Protein AF-A0A1I2KF04-F1 (afdb_monomer)

Sequence (296 aa):
MNKKFIVTGLLVSMLITNTNTVTAFSSTNTVTKDSIENLKIYRKTSLSPGQDNKKFNITFHISEPLGIEVMEATEVDVLITGEGISGSANLALHDVNNLRGLKNVRVGEKTTVHIPRKGELFLEVGNIKYDGNVDDDFSLDVTITLNGKDYKITPTYDMRKEKITDKVLDEEKFEETIFSKENSEDGALLISDNVRIYVPKSKYIPKDIDASDTLDTHEKIIATYNKVAGLDEKNNDEINRPRENFVLVSARNEQAGYMSAGGQMLDTLPQNIHEYFKKPKTQDVWGMYHEYGHMY

Mean predicted aligned error: 8.95 Å

Solvent-accessible surface area (backbone atoms only — not comparable to full-atom values): 16572 Å² total; per-residue (Å²): 134,85,83,90,81,90,82,92,80,88,82,80,90,72,90,77,77,89,75,83,78,66,80,70,84,76,87,69,92,68,83,77,48,56,53,76,48,68,34,44,48,76,40,51,37,32,63,31,56,90,67,53,72,52,87,50,85,36,44,53,27,44,64,46,74,64,51,39,28,36,64,46,64,46,48,34,37,40,32,35,46,55,81,62,54,44,54,33,28,33,38,25,38,39,31,54,52,47,78,43,82,71,48,79,36,40,56,78,38,79,36,80,41,78,40,87,46,51,27,34,35,27,36,30,45,37,56,36,30,53,79,67,60,55,73,45,69,48,60,37,42,36,40,39,35,36,67,67,64,72,63,42,75,34,52,26,35,52,74,39,92,77,50,51,43,90,83,53,35,58,70,69,58,32,53,56,49,39,72,31,81,90,32,29,79,32,47,30,38,42,35,44,90,52,40,38,38,43,37,53,35,23,64,43,54,60,94,82,68,50,71,67,62,44,49,52,47,54,52,51,48,52,53,49,50,34,50,76,72,58,25,34,87,88,46,90,50,68,63,23,48,56,83,65,58,26,43,36,38,39,31,16,66,72,51,81,72,69,64,40,53,54,98,36,26,43,37,16,30,52,90,46,45,42,58,76,63,52,50,74,90,83,41,91,37,64,68,51,54,53,32,54,53,55,44,91

Radius of gyration: 25.33 Å; Cα contacts (8 Å, |Δi|>4): 626; chains: 1; bounding box: 107×45×54 Å

InterPro domains:
  IPR031161 Peptidase family M60 domain [PF13402] (207-295)
  IPR031161 Peptidase family M60 domain [PS51723] (61-296)

Foldseek 3Di:
DDDDDDDDDDDDDDDDDDDPPPVDPPPDDDPPQKDKFKWKDKFQFQAFQVPQLADALFGAAQKAWLLKWAAFKFKKKKAKEFPQKFFWKFKWFDAQAGIGTWGIDTHPDTDITIDHTTGTIIIRCNGMGGNDDRRHMTMMMMMMMTRRGDMDRAAEAAPEPDGGHPPHDDQVVSLVVLPDPVQQQAKHWQHYQAEIEIQRGSVLADNPFDSVLLVVVVVVLLVVVLVVVQADPPDPDSNNHRRRHHEYEYEHPNDDDAWAQDPNYTYHHNNNSNLSRDDPVPDDNVRVSVRVVSRD

Structure (mmCIF, N/CA/C/O backbone):
data_AF-A0A1I2KF04-F1
#
_entry.id   AF-A0A1I2KF04-F1
#
loop_
_atom_site.group_PDB
_atom_site.id
_atom_site.type_symbol
_atom_site.label_atom_id
_atom_site.label_alt_id
_atom_site.label_comp_id
_atom_site.label_asym_id
_atom_site.label_entity_id
_atom_site.label_seq_id
_atom_site.pdbx_PDB_ins_code
_atom_site.Cartn_x
_atom_site.Cartn_y
_atom_site.Cartn_z
_atom_site.occupancy
_atom_site.B_iso_or_equiv
_atom_site.auth_seq_id
_atom_site.auth_comp_id
_atom_site.auth_asym_id
_atom_site.auth_atom_id
_atom_site.pdbx_PDB_model_num
ATOM 1 N N . MET A 1 1 ? -86.048 5.386 -32.824 1.00 34.88 1 MET A N 1
ATOM 2 C CA . MET A 1 1 ? -86.932 4.347 -32.246 1.00 34.88 1 MET A CA 1
ATOM 3 C C . MET A 1 1 ? -86.074 3.187 -31.760 1.00 34.88 1 MET A C 1
ATOM 5 O O . MET A 1 1 ? -85.205 2.779 -32.509 1.00 34.88 1 MET A O 1
ATOM 9 N N . ASN A 1 2 ? -86.358 2.697 -30.542 1.00 36.12 2 ASN A N 1
ATOM 10 C CA . ASN A 1 2 ? -85.846 1.487 -29.860 1.00 36.12 2 ASN A CA 1
ATOM 11 C C . ASN A 1 2 ? -84.339 1.444 -29.518 1.00 36.12 2 ASN A C 1
ATOM 13 O O . ASN A 1 2 ? -83.501 1.396 -30.401 1.00 36.12 2 ASN A O 1
ATOM 17 N N . LYS A 1 3 ? -83.954 1.681 -28.249 1.00 33.44 3 LYS A N 1
ATOM 18 C CA . LYS A 1 3 ? -84.001 0.823 -27.023 1.00 33.44 3 LYS A CA 1
ATOM 19 C C . LYS A 1 3 ? -82.752 -0.078 -26.924 1.00 33.44 3 LYS A C 1
ATOM 21 O O . LYS A 1 3 ? -82.584 -0.939 -27.768 1.00 33.44 3 LYS A O 1
ATOM 26 N N . LYS A 1 4 ? -81.823 0.261 -26.007 1.00 34.72 4 LYS A N 1
ATOM 27 C CA . LYS A 1 4 ? -81.518 -0.379 -24.686 1.00 34.72 4 LYS A CA 1
ATOM 28 C C . LYS A 1 4 ? -80.871 -1.778 -24.837 1.00 34.72 4 LYS A C 1
ATOM 30 O O . LYS A 1 4 ? -81.366 -2.559 -25.626 1.00 34.72 4 LYS A O 1
ATOM 35 N N . PHE A 1 5 ? -79.800 -2.179 -24.144 1.00 35.00 5 PHE A N 1
ATOM 36 C CA . PHE A 1 5 ? -79.519 -2.204 -22.693 1.00 35.00 5 PHE A CA 1
ATOM 37 C C . PHE A 1 5 ? -77.980 -2.277 -22.469 1.00 35.00 5 PHE A C 1
ATOM 39 O O . PHE A 1 5 ? -77.292 -2.853 -23.300 1.00 35.00 5 PHE A O 1
ATOM 46 N N . ILE A 1 6 ? -77.390 -1.507 -21.539 1.00 35.38 6 ILE A N 1
ATOM 47 C CA . ILE A 1 6 ? -76.963 -1.852 -20.151 1.00 35.38 6 ILE A CA 1
ATOM 48 C C . ILE A 1 6 ? -75.947 -3.007 -20.050 1.00 35.38 6 ILE A C 1
ATOM 50 O O . ILE A 1 6 ? -76.250 -4.109 -20.484 1.00 35.38 6 ILE A O 1
ATOM 54 N N . VAL A 1 7 ? -74.792 -2.734 -19.420 1.00 35.53 7 VAL A N 1
ATOM 55 C CA . VAL A 1 7 ? -74.241 -3.338 -18.171 1.00 35.53 7 VAL A CA 1
ATOM 56 C C . VAL A 1 7 ? -72.842 -2.714 -17.960 1.00 35.53 7 VAL A C 1
ATOM 58 O O . VAL A 1 7 ? -71.927 -2.956 -18.734 1.00 35.53 7 VAL A O 1
ATOM 61 N N . THR A 1 8 ? -72.705 -1.666 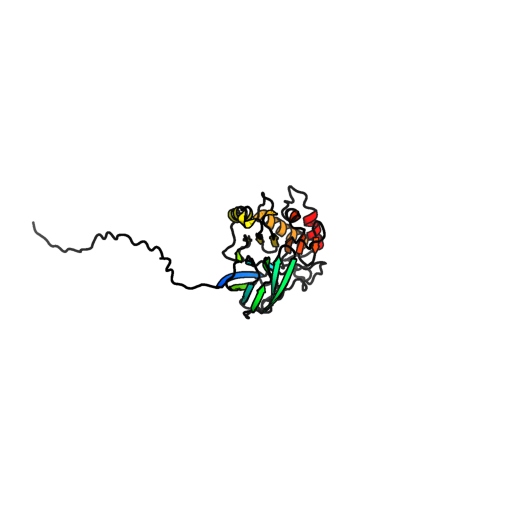-17.138 1.00 33.75 8 THR A N 1
ATOM 62 C CA . THR A 1 8 ? -72.131 -1.696 -15.768 1.00 33.75 8 THR A CA 1
ATOM 63 C C . THR A 1 8 ? -70.943 -2.643 -15.572 1.00 33.75 8 THR A C 1
ATOM 65 O O . THR A 1 8 ? -71.126 -3.811 -15.247 1.00 33.75 8 THR A O 1
ATOM 68 N N . GLY A 1 9 ? -69.734 -2.085 -15.669 1.00 35.00 9 GLY A N 1
ATOM 69 C CA . GLY A 1 9 ? -68.496 -2.630 -15.115 1.00 35.00 9 GLY A CA 1
ATOM 70 C C . GLY A 1 9 ? -67.845 -1.575 -14.222 1.00 35.00 9 GLY A C 1
ATOM 71 O O . GLY A 1 9 ? -67.291 -0.594 -14.705 1.00 35.00 9 GLY A O 1
ATOM 72 N N . LEU A 1 10 ? -68.018 -1.759 -12.918 1.00 32.09 10 LEU A N 1
ATOM 73 C CA . LEU A 1 10 ? -67.412 -1.025 -11.810 1.00 32.09 10 LEU A CA 1
ATOM 74 C C . LEU A 1 10 ? -65.879 -1.219 -11.828 1.00 32.09 10 LEU A C 1
ATOM 76 O O . LEU A 1 10 ? -65.444 -2.333 -12.091 1.00 32.09 10 LEU A O 1
ATOM 80 N N . LEU A 1 11 ? -65.083 -0.194 -11.507 1.00 32.88 11 LEU A N 1
ATOM 81 C CA . LEU A 1 11 ? -64.080 -0.205 -10.420 1.00 32.88 11 LEU A CA 1
ATOM 82 C C . LEU A 1 11 ? -63.290 1.123 -10.434 1.00 32.88 11 LEU A C 1
ATOM 84 O O . LEU A 1 11 ? -62.581 1.432 -11.381 1.00 32.88 11 LEU A O 1
ATOM 88 N N . VAL A 1 12 ? -63.611 2.028 -9.506 1.00 34.97 12 VAL A N 1
ATOM 89 C CA . VAL A 1 12 ? -62.834 2.339 -8.285 1.00 34.97 12 VAL A CA 1
ATOM 90 C C . VAL A 1 12 ? -61.618 3.229 -8.571 1.00 34.97 12 VAL A C 1
ATOM 92 O O . VAL A 1 12 ? -60.517 2.772 -8.854 1.00 34.97 12 VAL A O 1
ATOM 95 N N . SER A 1 13 ? -61.835 4.536 -8.396 1.00 32.84 13 SER A N 1
ATOM 96 C CA . SER A 1 13 ? -60.793 5.446 -7.933 1.00 32.84 13 SER A CA 1
ATOM 97 C C . SER A 1 13 ? -60.374 5.022 -6.526 1.00 32.84 13 SER A C 1
ATOM 99 O O . SER A 1 13 ? -61.208 5.008 -5.617 1.00 32.84 13 SER A O 1
ATOM 101 N N . MET A 1 14 ? -59.098 4.721 -6.326 1.00 31.72 14 MET A N 1
ATOM 102 C CA . MET A 1 14 ? -58.516 4.625 -4.993 1.00 31.72 14 MET A CA 1
ATOM 103 C C . MET A 1 14 ? -57.415 5.670 -4.861 1.00 31.72 14 MET A C 1
ATOM 105 O O . MET A 1 14 ? -56.300 5.510 -5.349 1.00 31.72 14 MET A O 1
ATOM 109 N N . LEU A 1 15 ? -57.777 6.752 -4.168 1.00 31.80 15 LEU A N 1
ATOM 110 C CA . LEU A 1 15 ? -56.888 7.398 -3.215 1.00 31.80 15 LEU A CA 1
ATOM 111 C C . LEU A 1 15 ? -56.307 6.289 -2.325 1.00 31.80 15 LEU A C 1
ATOM 113 O O . LEU A 1 15 ? -57.064 5.619 -1.621 1.00 31.80 15 LEU A O 1
ATOM 117 N N . ILE A 1 16 ? -54.991 6.103 -2.347 1.00 34.75 16 ILE A N 1
ATOM 118 C CA . ILE A 1 16 ? -54.291 5.419 -1.262 1.00 34.75 16 ILE A CA 1
ATOM 119 C C . ILE A 1 16 ? -53.335 6.433 -0.653 1.00 34.75 16 ILE A C 1
ATOM 121 O O . ILE A 1 16 ? -52.374 6.897 -1.260 1.00 34.75 16 ILE A O 1
ATOM 125 N N . THR A 1 17 ? -53.716 6.816 0.555 1.00 30.45 17 THR A N 1
ATOM 126 C CA . THR A 1 17 ? -52.962 7.532 1.571 1.00 30.45 17 THR A CA 1
ATOM 127 C C . THR A 1 17 ? -51.642 6.850 1.909 1.00 30.45 17 THR A C 1
ATOM 129 O O . THR A 1 17 ? -51.592 5.628 1.997 1.00 30.45 17 THR A O 1
ATOM 132 N N . ASN A 1 18 ? -50.631 7.678 2.191 1.00 33.62 18 ASN A N 1
ATOM 133 C CA . ASN A 1 18 ? -49.508 7.453 3.103 1.00 33.62 18 ASN A CA 1
ATOM 134 C C . ASN A 1 18 ? -49.315 6.026 3.628 1.00 33.62 18 ASN A C 1
ATOM 136 O O . ASN A 1 18 ? -49.999 5.611 4.560 1.00 33.62 18 ASN A O 1
ATOM 140 N N . THR A 1 19 ? -48.211 5.414 3.219 1.00 31.69 19 THR A N 1
ATOM 141 C CA . THR A 1 19 ? -47.335 4.746 4.180 1.00 31.69 19 THR A CA 1
ATOM 142 C C . THR A 1 19 ? -45.900 5.082 3.826 1.00 31.69 19 THR A C 1
ATOM 144 O O . THR A 1 19 ? -45.331 4.549 2.878 1.00 31.69 19 THR A O 1
ATOM 147 N N . ASN A 1 20 ? -45.329 5.982 4.623 1.00 31.73 20 ASN A N 1
ATOM 148 C CA . ASN A 1 20 ? -43.913 5.975 4.936 1.00 31.73 20 ASN A CA 1
ATOM 149 C C . ASN A 1 20 ? -43.499 4.531 5.253 1.00 31.73 20 ASN A C 1
ATOM 151 O O . ASN A 1 20 ? -43.743 4.057 6.359 1.00 31.73 20 ASN A O 1
ATOM 155 N N . THR A 1 21 ? -42.830 3.842 4.336 1.00 31.88 21 THR A N 1
ATOM 156 C CA . THR A 1 21 ? -41.841 2.841 4.738 1.00 31.88 21 THR A CA 1
ATOM 157 C C . THR A 1 21 ? -40.533 3.578 4.949 1.00 31.88 21 THR A C 1
ATOM 159 O O . THR A 1 21 ? -39.569 3.443 4.206 1.00 31.88 21 THR A O 1
ATOM 162 N N . VAL A 1 22 ? -40.535 4.382 6.014 1.00 29.14 22 VAL A N 1
ATOM 163 C CA . VAL A 1 22 ? -39.391 4.415 6.914 1.00 29.14 22 VAL A CA 1
ATOM 164 C C . VAL A 1 22 ? -39.200 2.953 7.296 1.00 29.14 22 VAL A C 1
ATOM 166 O O . VAL A 1 22 ? -40.051 2.381 7.977 1.00 29.14 22 VAL A O 1
ATOM 169 N N . THR A 1 23 ? -38.145 2.310 6.802 1.00 29.72 23 THR A N 1
ATOM 170 C CA . THR A 1 23 ? -37.624 1.130 7.485 1.00 29.72 23 THR A CA 1
ATOM 171 C C . THR A 1 23 ? -37.286 1.602 8.884 1.00 29.72 23 THR A C 1
ATOM 173 O O . THR A 1 23 ? -36.307 2.310 9.110 1.00 29.72 23 THR A O 1
ATOM 176 N N . ALA A 1 24 ? -38.215 1.314 9.791 1.00 27.45 24 ALA A N 1
ATOM 177 C CA . ALA A 1 24 ? -38.082 1.565 11.197 1.00 27.45 24 ALA A CA 1
ATOM 178 C C . ALA A 1 24 ? -36.754 0.957 11.637 1.00 27.45 24 ALA A C 1
ATOM 180 O O . ALA A 1 24 ? -36.537 -0.248 11.494 1.00 27.45 24 ALA A O 1
ATOM 181 N N . PHE A 1 25 ? -35.883 1.804 12.179 1.00 34.44 25 PHE A N 1
ATOM 182 C CA . PHE A 1 25 ? -34.890 1.367 13.140 1.00 34.44 25 PHE A CA 1
ATOM 183 C C . PHE A 1 25 ? -35.654 0.663 14.260 1.00 34.44 25 PHE A C 1
ATOM 185 O O . PHE A 1 25 ? -36.215 1.294 15.155 1.00 34.44 25 PHE A O 1
ATOM 192 N N . SER A 1 26 ? -35.738 -0.660 14.162 1.00 28.45 26 SER A N 1
ATOM 193 C CA . SER A 1 26 ? -36.112 -1.498 15.283 1.00 28.45 26 SER A CA 1
ATOM 194 C C . SER A 1 26 ? -34.882 -1.580 16.175 1.00 28.45 26 SER A C 1
ATOM 196 O O . SER A 1 26 ? -33.953 -2.347 15.936 1.00 28.45 26 SER A O 1
ATOM 198 N N . SER A 1 27 ? -34.847 -0.709 17.178 1.00 40.19 27 SER A N 1
ATOM 199 C CA . SER A 1 27 ? -33.960 -0.847 18.320 1.00 40.19 27 SER A CA 1
ATOM 200 C C . SER A 1 27 ? -34.449 -2.013 19.178 1.00 40.19 27 SER A C 1
ATOM 202 O O . SER A 1 27 ? -35.237 -1.861 20.108 1.00 40.19 27 SER A O 1
ATOM 204 N N . THR A 1 28 ? -33.950 -3.206 18.876 1.00 29.00 28 THR A N 1
ATOM 205 C CA . THR A 1 28 ? -33.964 -4.339 19.803 1.00 29.00 28 THR A CA 1
ATOM 206 C C . THR A 1 28 ? -32.538 -4.828 19.975 1.00 29.00 28 THR A C 1
ATOM 208 O O . THR A 1 28 ? -32.054 -5.577 19.141 1.00 29.00 28 THR A O 1
ATOM 211 N N . ASN A 1 29 ? -31.876 -4.352 21.035 1.00 33.06 29 ASN A N 1
ATOM 212 C CA . ASN A 1 29 ? -30.721 -4.941 21.728 1.00 33.06 29 ASN A CA 1
ATOM 213 C C . ASN A 1 29 ? -30.092 -6.207 21.103 1.00 33.06 29 ASN A C 1
ATOM 215 O O . ASN A 1 29 ? -30.083 -7.275 21.712 1.00 33.06 29 ASN A O 1
ATOM 219 N N . THR A 1 30 ? -29.456 -6.069 19.948 1.00 27.16 30 THR A N 1
ATOM 220 C CA . THR A 1 30 ? -28.253 -6.830 19.632 1.00 27.16 30 THR A CA 1
ATOM 221 C C . THR A 1 30 ? -27.107 -5.866 19.791 1.00 27.16 30 THR A C 1
ATOM 223 O O . THR A 1 30 ? -26.953 -4.920 19.025 1.00 27.16 30 THR A O 1
ATOM 226 N N . VAL A 1 31 ? -26.300 -6.103 20.815 1.00 28.17 31 VAL A N 1
ATOM 227 C CA . VAL A 1 31 ? -24.923 -5.648 20.778 1.00 28.17 31 VAL A CA 1
ATOM 228 C C . VAL A 1 31 ? -24.282 -6.396 19.605 1.00 28.17 31 VAL A C 1
ATOM 230 O O . VAL A 1 31 ? -23.882 -7.545 19.768 1.00 28.17 31 VAL A O 1
ATOM 233 N N . THR A 1 32 ? -24.237 -5.806 18.409 1.00 38.19 32 THR A N 1
ATOM 234 C CA . THR A 1 32 ? -23.310 -6.253 17.362 1.00 38.19 32 THR A CA 1
ATOM 235 C C . THR A 1 32 ? -21.928 -5.826 17.830 1.00 38.19 32 THR A C 1
ATOM 237 O O . THR A 1 32 ? -21.476 -4.713 17.592 1.00 38.19 32 THR A O 1
ATOM 240 N N . LYS A 1 33 ? -21.335 -6.692 18.653 1.00 45.25 33 LYS A N 1
ATOM 241 C CA . LYS A 1 33 ? -20.048 -6.492 19.326 1.00 45.25 33 LYS A CA 1
ATOM 242 C C . LYS A 1 33 ? -18.867 -6.660 18.374 1.00 45.25 33 LYS A C 1
ATOM 244 O O . LYS A 1 33 ? -17.760 -6.327 18.762 1.00 45.25 33 LYS A O 1
ATOM 249 N N . ASP A 1 34 ? -19.127 -7.111 17.154 1.00 53.94 34 ASP A N 1
ATOM 250 C CA . ASP A 1 34 ? -18.119 -7.452 16.169 1.00 53.94 34 ASP A CA 1
ATOM 251 C C . ASP A 1 34 ? -18.371 -6.616 14.912 1.00 53.94 34 ASP A C 1
ATOM 253 O O . ASP A 1 34 ? -19.446 -6.709 14.308 1.00 53.94 34 ASP A O 1
ATOM 257 N N . SER A 1 35 ? -17.411 -5.774 14.529 1.00 74.88 35 SER A N 1
ATOM 258 C CA . SER A 1 35 ? -17.404 -5.198 13.186 1.00 74.88 35 SER A CA 1
ATOM 259 C C . SER A 1 35 ? -16.651 -6.138 12.259 1.00 74.88 35 SER A C 1
ATOM 261 O O . SER A 1 35 ? -15.585 -6.653 12.601 1.00 74.88 35 SER A O 1
ATOM 263 N N . ILE A 1 36 ? -17.245 -6.400 11.098 1.00 84.12 36 ILE A N 1
ATOM 264 C CA . ILE A 1 36 ? -16.686 -7.289 10.088 1.00 84.12 36 ILE A CA 1
ATOM 265 C C . ILE A 1 36 ? -16.332 -6.441 8.877 1.00 84.12 36 ILE A C 1
ATOM 267 O O . ILE A 1 36 ? -17.202 -5.803 8.285 1.00 84.12 36 ILE A O 1
ATOM 271 N N . GLU A 1 37 ? -15.061 -6.468 8.508 1.00 89.88 37 GLU A N 1
ATOM 272 C CA . GLU A 1 37 ? -14.536 -5.843 7.305 1.00 89.88 37 GLU A CA 1
ATOM 273 C C . GLU A 1 37 ? -14.173 -6.932 6.303 1.00 89.88 37 GLU A C 1
ATOM 275 O O . GLU A 1 37 ? -13.464 -7.882 6.640 1.00 89.88 37 GLU A O 1
ATOM 280 N N . ASN A 1 38 ? -14.684 -6.805 5.080 1.00 93.19 38 ASN A N 1
ATOM 281 C CA . ASN A 1 38 ? -14.368 -7.709 3.981 1.00 93.19 38 ASN A CA 1
ATOM 282 C C . ASN A 1 38 ? -13.540 -6.954 2.950 1.00 93.19 38 ASN A C 1
ATOM 284 O O . ASN A 1 38 ? -13.932 -5.880 2.488 1.00 93.19 38 ASN A O 1
ATOM 288 N N . LEU A 1 39 ? -12.393 -7.526 2.618 1.00 95.88 39 LEU A N 1
ATOM 289 C CA . LEU A 1 39 ? -11.379 -6.921 1.774 1.00 95.88 39 LEU A CA 1
ATOM 290 C C . LEU A 1 39 ? -11.062 -7.869 0.629 1.00 95.88 39 LEU A C 1
ATOM 292 O O . LEU A 1 39 ? -11.019 -9.083 0.824 1.00 95.88 39 LEU A O 1
ATOM 296 N N . LYS A 1 40 ? -10.785 -7.311 -0.544 1.00 95.56 40 LYS A N 1
ATOM 297 C CA . LYS A 1 40 ? -10.357 -8.063 -1.720 1.00 95.56 40 LYS A CA 1
ATOM 298 C C . LYS A 1 40 ? -8.952 -7.628 -2.102 1.00 95.56 40 LYS A C 1
ATOM 300 O O . LYS A 1 40 ? -8.735 -6.512 -2.564 1.00 95.56 40 LYS A O 1
ATOM 305 N N . ILE A 1 41 ? -7.983 -8.510 -1.903 1.00 94.81 41 ILE A N 1
ATOM 306 C CA . ILE A 1 41 ? -6.591 -8.261 -2.274 1.00 94.81 41 ILE A CA 1
ATOM 307 C C . ILE A 1 41 ? -6.313 -8.939 -3.613 1.00 94.81 41 ILE A C 1
ATOM 309 O O . ILE A 1 41 ? -6.668 -10.098 -3.813 1.00 94.81 41 ILE A O 1
ATOM 313 N N . TYR A 1 42 ? -5.659 -8.215 -4.519 1.00 91.88 42 TYR A N 1
ATOM 314 C CA . TYR A 1 42 ? -5.289 -8.689 -5.848 1.00 91.88 42 TYR A CA 1
ATOM 315 C C . TYR A 1 42 ? -3.781 -8.888 -5.956 1.00 91.88 42 TYR A C 1
ATOM 317 O O . TYR A 1 42 ? -3.014 -8.025 -5.528 1.00 91.88 42 TYR A O 1
ATOM 325 N N . ARG A 1 43 ? -3.355 -9.998 -6.558 1.00 91.00 43 ARG A N 1
ATOM 326 C CA . ARG A 1 43 ? -1.954 -10.274 -6.875 1.00 91.00 43 ARG A CA 1
ATOM 327 C C . ARG A 1 43 ? -1.816 -10.605 -8.354 1.00 91.00 43 ARG A C 1
ATOM 329 O O . ARG A 1 43 ? -2.598 -11.384 -8.884 1.00 91.00 43 ARG A O 1
ATOM 336 N N . LYS A 1 44 ? -0.771 -10.052 -8.972 1.00 89.38 44 LYS A N 1
ATOM 337 C CA . LYS A 1 44 ? -0.416 -10.292 -10.379 1.00 89.38 44 LYS A CA 1
ATOM 338 C C . LYS A 1 44 ? 0.522 -11.476 -10.607 1.00 89.38 44 LYS A C 1
ATOM 340 O O . LYS A 1 44 ? 0.901 -11.807 -11.720 1.00 89.38 44 LYS A O 1
ATOM 345 N N . THR A 1 45 ? 1.012 -12.062 -9.519 1.00 88.62 45 THR A N 1
ATOM 346 C CA . THR A 1 45 ? 1.944 -13.180 -9.585 1.00 88.62 45 THR A CA 1
ATOM 347 C C . THR A 1 45 ? 1.883 -14.001 -8.311 1.00 88.62 45 THR A C 1
ATOM 349 O O . THR A 1 45 ? 1.700 -13.478 -7.205 1.00 88.62 45 THR A O 1
ATOM 352 N N . SER A 1 46 ? 2.099 -15.305 -8.456 1.00 90.62 46 SER A N 1
ATOM 353 C CA . SER A 1 46 ? 2.269 -16.228 -7.333 1.00 90.62 46 SER A CA 1
ATOM 354 C C . SER A 1 46 ? 3.674 -16.194 -6.726 1.00 90.62 46 SER A C 1
ATOM 356 O O . SER A 1 46 ? 3.930 -16.879 -5.733 1.00 90.62 46 SER A O 1
ATOM 358 N N . LEU A 1 47 ? 4.607 -15.419 -7.286 1.00 88.50 47 LEU A N 1
ATOM 359 C CA . LEU A 1 47 ? 5.961 -15.334 -6.745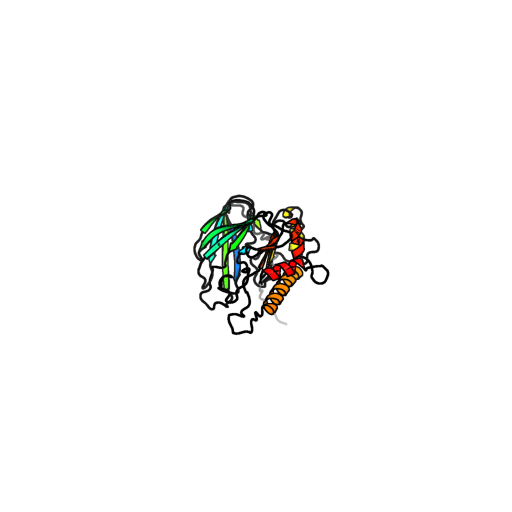 1.00 88.50 47 LEU A CA 1
ATOM 360 C C . LEU A 1 47 ? 6.077 -14.367 -5.585 1.00 88.50 47 LEU A C 1
ATOM 362 O O . LEU A 1 47 ? 5.588 -13.235 -5.611 1.00 88.50 47 LEU A O 1
ATOM 366 N N . SER A 1 48 ? 6.817 -14.802 -4.575 1.00 86.38 48 SER A N 1
ATOM 367 C CA . SER A 1 48 ? 7.357 -13.890 -3.580 1.00 86.38 48 SER A CA 1
ATOM 368 C C . SER A 1 48 ? 8.500 -13.071 -4.206 1.00 86.38 48 SER A C 1
ATOM 370 O O . SER A 1 48 ? 9.247 -13.610 -5.021 1.00 86.38 48 SER A O 1
ATOM 372 N N . PRO A 1 49 ? 8.743 -11.824 -3.770 1.00 77.44 49 PRO A N 1
ATOM 373 C CA . PRO A 1 49 ? 9.819 -10.974 -4.301 1.00 77.44 49 PRO A CA 1
ATOM 374 C C . PRO A 1 49 ? 11.232 -11.577 -4.262 1.00 77.44 49 PRO A C 1
ATOM 376 O O . PRO A 1 49 ? 12.104 -11.188 -5.027 1.00 77.44 49 PRO A O 1
ATOM 379 N N . GLY A 1 50 ? 11.499 -12.521 -3.353 1.00 79.94 50 GLY A N 1
ATOM 380 C CA . GLY A 1 50 ? 12.785 -13.227 -3.285 1.00 79.94 50 GLY A CA 1
ATOM 381 C C . GLY A 1 50 ? 12.965 -14.316 -4.351 1.00 79.94 50 GLY A C 1
ATOM 382 O O . GLY A 1 50 ? 14.020 -14.941 -4.399 1.00 79.94 50 GLY A O 1
ATOM 383 N N . GLN A 1 51 ? 11.936 -14.575 -5.161 1.00 83.38 51 GLN A N 1
ATOM 384 C CA . GLN A 1 51 ? 11.917 -15.592 -6.213 1.00 83.38 51 GLN A CA 1
ATOM 385 C C . GLN A 1 51 ? 12.028 -14.983 -7.618 1.00 83.38 51 GLN A C 1
ATOM 387 O O . GLN A 1 51 ? 11.856 -15.694 -8.607 1.00 83.38 51 GLN A O 1
ATOM 392 N N . ASP A 1 52 ? 12.314 -13.683 -7.713 1.00 77.50 52 ASP A N 1
ATOM 393 C CA . ASP A 1 52 ? 12.641 -13.037 -8.979 1.00 77.50 52 ASP A CA 1
ATOM 394 C C . ASP A 1 52 ? 13.916 -13.672 -9.569 1.00 77.50 52 ASP A C 1
ATOM 396 O O . ASP A 1 52 ? 14.946 -13.789 -8.899 1.00 77.50 52 ASP A O 1
ATOM 400 N N . ASN A 1 53 ? 13.859 -14.080 -10.840 1.00 78.69 53 ASN A N 1
ATOM 401 C CA . ASN A 1 53 ? 15.000 -14.697 -11.528 1.00 78.69 53 ASN A CA 1
ATOM 402 C C . ASN A 1 53 ? 16.156 -13.704 -11.727 1.00 78.69 53 ASN A C 1
ATOM 404 O O . ASN A 1 53 ? 17.332 -14.081 -11.678 1.00 78.69 53 ASN A O 1
ATOM 408 N N . LYS A 1 54 ? 15.833 -12.419 -11.914 1.00 86.62 54 LYS A N 1
ATOM 409 C CA . LYS A 1 54 ? 16.812 -11.335 -11.922 1.00 86.62 54 LYS A CA 1
ATOM 410 C C . LYS A 1 54 ? 17.042 -10.818 -10.511 1.00 86.62 54 LYS A C 1
ATOM 412 O O . LYS A 1 54 ? 16.105 -10.484 -9.795 1.00 86.62 54 LYS A O 1
ATOM 417 N N . LYS A 1 55 ? 18.314 -10.726 -10.122 1.00 84.19 55 LYS A N 1
ATOM 418 C CA . LYS A 1 55 ? 18.699 -10.257 -8.791 1.00 84.19 55 LYS A CA 1
ATOM 419 C C . LYS A 1 55 ? 18.768 -8.738 -8.742 1.00 84.19 55 LYS A C 1
ATOM 421 O O . LYS A 1 55 ? 19.459 -8.125 -9.550 1.00 84.19 55 LYS A O 1
ATOM 426 N N . PHE A 1 56 ? 18.126 -8.190 -7.722 1.00 85.75 56 PHE A N 1
ATOM 427 C CA . PHE A 1 56 ? 18.144 -6.780 -7.358 1.00 85.75 56 PHE A CA 1
ATOM 428 C C . PHE A 1 56 ? 18.660 -6.628 -5.928 1.00 85.75 56 PHE A C 1
ATOM 430 O O . PHE A 1 56 ? 18.582 -7.570 -5.135 1.00 85.75 56 PHE A O 1
ATOM 437 N N . ASN A 1 57 ? 19.191 -5.453 -5.589 1.00 78.00 57 ASN A N 1
ATOM 438 C CA . ASN A 1 57 ? 19.716 -5.200 -4.243 1.00 78.00 57 ASN A CA 1
ATOM 439 C C . ASN A 1 57 ? 18.606 -5.187 -3.182 1.00 78.00 57 ASN A C 1
ATOM 441 O O . ASN A 1 57 ? 18.844 -5.551 -2.031 1.00 78.00 57 ASN A O 1
ATOM 445 N N . ILE A 1 58 ? 17.396 -4.781 -3.575 1.00 87.44 58 ILE A N 1
ATOM 446 C CA . ILE A 1 58 ? 16.229 -4.680 -2.702 1.00 87.44 58 ILE A CA 1
ATOM 447 C C . ILE A 1 58 ? 15.052 -5.373 -3.384 1.00 87.44 58 ILE A C 1
ATOM 449 O O . ILE A 1 58 ? 14.753 -5.138 -4.554 1.00 87.44 58 ILE A O 1
ATOM 453 N N . THR A 1 59 ? 14.363 -6.238 -2.649 1.00 87.56 59 THR A N 1
ATOM 454 C CA . THR A 1 59 ? 13.140 -6.894 -3.117 1.00 87.56 59 THR A CA 1
ATOM 455 C C . THR A 1 59 ? 11.931 -5.965 -2.967 1.00 87.56 59 THR A C 1
ATOM 457 O O . THR A 1 59 ? 11.879 -5.191 -2.014 1.00 87.56 59 THR A O 1
ATOM 460 N N . PHE A 1 60 ? 10.944 -6.066 -3.860 1.00 88.00 60 PHE A N 1
ATOM 461 C CA . PHE A 1 60 ? 9.665 -5.357 -3.725 1.00 88.00 60 PHE A CA 1
ATOM 462 C C . PHE A 1 60 ? 8.883 -5.815 -2.488 1.00 88.00 60 PHE A C 1
ATOM 464 O O . PHE A 1 60 ? 9.196 -6.850 -1.895 1.00 88.00 60 PHE A O 1
ATOM 471 N N . HIS A 1 61 ? 7.902 -5.015 -2.078 1.00 85.44 61 HIS A N 1
ATOM 472 C CA . HIS A 1 61 ? 7.105 -5.260 -0.884 1.00 85.44 61 HIS A CA 1
ATOM 473 C C . HIS A 1 61 ? 5.977 -6.261 -1.154 1.00 85.44 61 HIS A C 1
ATOM 475 O O . HIS A 1 61 ? 5.565 -6.491 -2.289 1.00 85.44 61 HIS A O 1
ATOM 481 N N . ILE A 1 62 ? 5.470 -6.849 -0.070 1.00 83.06 62 ILE A N 1
ATOM 482 C CA . ILE A 1 62 ? 4.348 -7.804 -0.070 1.00 83.06 62 ILE A CA 1
ATOM 483 C C . ILE A 1 62 ? 3.223 -7.430 0.898 1.00 83.06 62 ILE A C 1
ATOM 485 O O . ILE A 1 62 ? 2.328 -8.241 1.111 1.00 83.06 62 ILE A O 1
ATOM 489 N N . SER A 1 63 ? 3.281 -6.251 1.522 1.00 87.88 63 SER A N 1
ATOM 490 C CA . SER A 1 63 ? 2.354 -5.856 2.592 1.00 87.88 63 SER A CA 1
ATOM 491 C C . SER A 1 63 ? 1.216 -5.014 2.050 1.00 87.88 63 SER A C 1
ATOM 493 O O . SER A 1 63 ? 1.396 -3.838 1.748 1.00 87.88 63 SER A O 1
ATOM 495 N N . GLU A 1 64 ? 0.059 -5.634 1.891 1.00 93.75 64 GLU A N 1
ATOM 496 C CA . GLU A 1 64 ? -1.150 -4.957 1.442 1.00 93.75 64 GLU A CA 1
ATOM 497 C C . GLU A 1 64 ? -1.764 -4.222 2.639 1.00 93.75 64 GLU A C 1
ATOM 499 O O . GLU A 1 64 ? -2.004 -4.866 3.667 1.00 93.75 64 GLU A O 1
ATOM 504 N N . PRO A 1 65 ? -1.975 -2.896 2.566 1.00 94.62 65 PRO A N 1
ATOM 505 C CA . PRO A 1 65 ? -2.686 -2.174 3.617 1.00 94.62 65 PRO A CA 1
ATOM 506 C C . PRO A 1 65 ? -4.135 -2.657 3.668 1.00 94.62 65 PRO A C 1
ATOM 508 O O . PRO A 1 65 ? -4.717 -2.920 2.622 1.00 94.62 65 PRO A O 1
ATOM 511 N N . LEU A 1 66 ? -4.728 -2.775 4.855 1.00 95.69 66 LEU A N 1
ATOM 512 C CA . LEU A 1 66 ? -6.099 -3.275 5.005 1.00 95.69 66 LEU A CA 1
ATOM 513 C C . LEU A 1 66 ? -7.147 -2.160 5.128 1.00 95.69 66 LEU A C 1
ATOM 515 O O . LEU A 1 66 ? -8.329 -2.462 5.216 1.00 95.69 66 LEU A O 1
ATOM 519 N N . GLY A 1 67 ? -6.756 -0.885 5.141 1.00 94.62 67 GLY A N 1
ATOM 520 C CA . GLY A 1 67 ? -7.685 0.237 5.312 1.00 94.62 67 GLY A CA 1
ATOM 521 C C . GLY A 1 67 ? -8.312 0.299 6.708 1.00 94.62 67 GLY A C 1
ATOM 522 O O . GLY A 1 67 ? -9.405 0.846 6.868 1.00 94.62 67 GLY A O 1
ATOM 523 N N . ILE A 1 68 ? -7.657 -0.300 7.704 1.00 94.38 68 ILE A N 1
ATOM 524 C CA . ILE A 1 68 ? -8.165 -0.471 9.067 1.00 94.38 68 ILE A CA 1
ATOM 525 C C . ILE A 1 68 ? -7.093 0.002 10.043 1.00 94.38 68 ILE A C 1
ATOM 527 O O . ILE A 1 68 ? -6.100 -0.693 10.287 1.00 94.38 68 ILE A O 1
ATOM 531 N N . GLU A 1 69 ? -7.357 1.143 10.671 1.00 92.94 69 GLU A N 1
ATOM 532 C CA . GLU A 1 69 ? -6.542 1.683 11.747 1.00 92.94 69 GLU A CA 1
ATOM 533 C C . GLU A 1 69 ? -7.155 1.301 13.096 1.00 92.94 69 GLU A C 1
ATOM 535 O O . GLU A 1 69 ? -8.244 1.733 13.484 1.00 92.94 69 GLU A O 1
ATOM 540 N N . VAL A 1 70 ? -6.443 0.462 13.838 1.00 92.38 70 VAL A N 1
ATOM 541 C CA . VAL A 1 70 ? -6.809 0.106 15.208 1.00 92.38 70 VAL A CA 1
ATOM 542 C C . VAL A 1 70 ? -6.419 1.262 16.124 1.00 92.38 70 VAL A C 1
ATOM 544 O O . VAL A 1 70 ? -5.323 1.797 15.987 1.00 92.38 70 VAL A O 1
ATOM 547 N N . MET A 1 71 ? -7.272 1.640 17.082 1.00 89.88 71 MET A N 1
ATOM 548 C CA . MET A 1 71 ? -7.029 2.820 17.931 1.00 89.88 71 MET A CA 1
ATOM 549 C C . MET A 1 71 ? -6.332 2.506 19.261 1.00 89.88 71 MET A C 1
ATOM 551 O O . MET A 1 71 ? -5.681 3.371 19.847 1.00 89.88 71 MET A O 1
ATOM 555 N N . GLU A 1 72 ? -6.436 1.269 19.740 1.00 88.81 72 GLU A N 1
ATOM 556 C CA . GLU A 1 72 ? -5.856 0.813 21.003 1.00 88.81 72 GLU A CA 1
ATOM 557 C C . GLU A 1 72 ? -5.584 -0.697 20.983 1.00 88.81 72 GLU A C 1
ATOM 559 O O . GLU A 1 72 ? -5.921 -1.389 20.028 1.00 88.81 72 GLU A O 1
ATOM 564 N N . ALA A 1 73 ? -4.947 -1.228 22.028 1.00 91.94 73 ALA A N 1
ATOM 565 C CA . ALA A 1 73 ? -4.677 -2.660 22.107 1.00 91.94 73 ALA A CA 1
ATOM 566 C C . ALA A 1 73 ? -5.981 -3.482 22.025 1.00 91.94 73 ALA A C 1
ATOM 568 O O . ALA A 1 73 ? -6.917 -3.244 22.792 1.00 91.94 73 ALA A O 1
ATOM 569 N N . THR A 1 74 ? -6.039 -4.458 21.117 1.00 92.12 74 THR A N 1
ATOM 570 C CA . THR A 1 74 ? -7.245 -5.264 20.859 1.00 92.12 74 THR A CA 1
ATOM 571 C C . THR A 1 74 ? -6.905 -6.666 20.344 1.00 92.12 74 THR A C 1
ATOM 573 O O . THR A 1 74 ? -5.737 -7.035 20.205 1.00 92.12 74 THR A O 1
ATOM 576 N N . GLU A 1 75 ? -7.931 -7.464 20.070 1.00 92.75 75 GLU A N 1
ATOM 577 C CA . GLU A 1 75 ? -7.843 -8.699 19.302 1.00 92.75 75 GLU A CA 1
ATOM 578 C C . GLU A 1 75 ? -8.645 -8.566 18.011 1.00 92.75 75 GLU A C 1
ATOM 580 O O . GLU A 1 75 ? -9.744 -8.003 17.994 1.00 92.75 75 GLU A O 1
ATOM 585 N N . VAL A 1 76 ? -8.083 -9.105 16.934 1.00 94.50 76 VAL A N 1
ATOM 586 C CA . VAL A 1 76 ? -8.753 -9.220 15.642 1.00 94.50 76 VAL A CA 1
ATOM 587 C C . VAL A 1 76 ? -8.736 -10.666 15.196 1.00 94.50 76 VAL A C 1
ATOM 589 O O . VAL A 1 76 ? -7.719 -11.349 15.324 1.00 94.50 76 VAL A O 1
ATOM 592 N N . ASP A 1 77 ? -9.847 -11.134 14.650 1.00 95.00 77 ASP A N 1
ATOM 593 C CA . ASP A 1 77 ? -9.865 -12.396 13.933 1.00 95.00 77 ASP A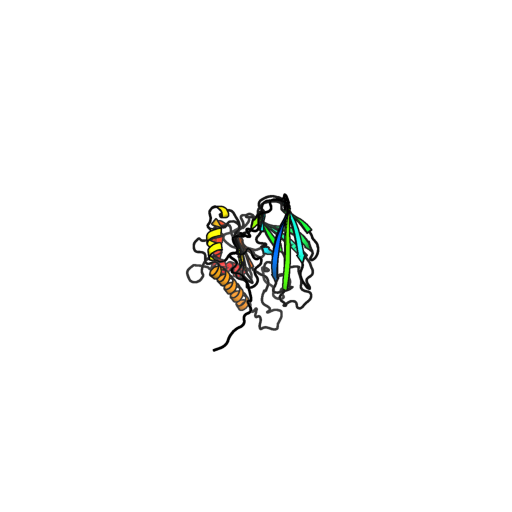 CA 1
ATOM 594 C C . ASP A 1 77 ? -9.657 -12.142 12.446 1.00 95.00 77 ASP A C 1
ATOM 596 O O . ASP A 1 77 ? -10.333 -11.306 11.851 1.00 95.00 77 ASP A O 1
ATOM 600 N N . VAL A 1 78 ? -8.745 -12.897 11.845 1.00 97.06 78 VAL A N 1
ATOM 601 C CA . VAL A 1 78 ? -8.431 -12.829 10.418 1.00 97.06 78 VAL A CA 1
ATOM 602 C C . VAL A 1 78 ? -8.779 -14.161 9.774 1.00 97.06 78 VAL A C 1
ATOM 604 O O . VAL A 1 78 ? -8.396 -15.219 10.279 1.00 97.06 78 VAL A O 1
ATOM 607 N N . LEU A 1 79 ? -9.478 -14.115 8.647 1.00 97.50 79 LEU A N 1
ATOM 608 C CA . LEU A 1 79 ? -9.712 -15.257 7.772 1.00 97.50 79 LEU A CA 1
ATOM 609 C C . LEU A 1 79 ? -9.332 -14.868 6.344 1.00 97.50 79 LEU A C 1
ATOM 611 O O . LEU A 1 79 ? -9.751 -13.820 5.866 1.00 97.50 79 LEU A O 1
ATOM 615 N N . ILE A 1 80 ? -8.550 -15.717 5.679 1.00 98.12 80 ILE A N 1
ATOM 616 C CA . ILE A 1 80 ? -8.160 -15.545 4.276 1.00 98.12 80 ILE A CA 1
ATOM 617 C C . ILE A 1 80 ? -8.764 -16.695 3.478 1.00 98.12 80 ILE A C 1
ATOM 619 O O . ILE A 1 80 ? -8.535 -17.862 3.808 1.00 98.12 80 ILE A O 1
ATOM 623 N N . THR A 1 81 ? -9.509 -16.378 2.428 1.00 97.81 81 THR A N 1
ATOM 624 C CA . THR A 1 81 ? -10.145 -17.340 1.522 1.00 97.81 81 THR A CA 1
ATOM 625 C C . THR A 1 81 ? -9.955 -16.924 0.069 1.00 97.81 81 THR A C 1
ATOM 627 O O . THR A 1 81 ? -9.573 -15.799 -0.223 1.00 97.81 81 THR A O 1
ATOM 630 N N . GLY A 1 82 ? -10.191 -17.843 -0.859 1.00 95.44 82 GLY A N 1
ATOM 631 C CA . GLY A 1 82 ? -10.124 -17.581 -2.293 1.00 95.44 82 GLY A CA 1
ATOM 632 C C . GLY A 1 82 ? -10.155 -18.890 -3.071 1.00 95.44 82 GLY A C 1
ATOM 633 O O . GLY A 1 82 ? -9.927 -19.964 -2.507 1.00 95.44 82 GLY A O 1
ATOM 634 N N . GLU A 1 83 ? -10.462 -18.812 -4.359 1.00 94.50 83 GLU A N 1
ATOM 635 C CA . GLU A 1 83 ? -10.480 -19.983 -5.232 1.00 94.50 83 GLU A CA 1
ATOM 636 C C . GLU A 1 83 ? -9.060 -20.352 -5.673 1.00 94.50 83 GLU A C 1
ATOM 638 O O . GLU A 1 83 ? -8.312 -19.501 -6.145 1.00 94.50 83 GLU A O 1
ATOM 643 N N . GLY A 1 84 ? -8.693 -21.630 -5.525 1.00 94.50 84 GLY A N 1
ATOM 644 C CA . GLY A 1 84 ? -7.409 -22.149 -6.006 1.00 94.50 84 GLY A CA 1
ATOM 645 C C . GLY A 1 84 ? -6.186 -21.501 -5.358 1.00 94.50 84 GLY A C 1
ATOM 646 O O . GLY A 1 84 ? -5.143 -21.445 -5.996 1.00 94.50 84 GLY A O 1
ATOM 647 N N . ILE A 1 85 ? -6.304 -20.974 -4.133 1.00 96.25 85 ILE A N 1
ATOM 648 C CA . ILE A 1 85 ? -5.174 -20.385 -3.407 1.00 96.25 85 ILE A CA 1
ATOM 649 C C . ILE A 1 85 ? -4.723 -21.252 -2.230 1.00 96.25 85 ILE A C 1
ATOM 651 O O . ILE A 1 85 ? -5.523 -21.902 -1.553 1.00 96.25 85 ILE A O 1
ATOM 655 N N . SER A 1 86 ? -3.428 -21.204 -1.935 1.00 95.81 86 SER A N 1
ATOM 656 C CA . SER A 1 86 ? -2.810 -21.908 -0.813 1.00 95.81 86 SER A CA 1
ATOM 657 C C . SER A 1 86 ? -1.695 -21.078 -0.164 1.00 95.81 86 SER A C 1
ATOM 659 O O . SER A 1 86 ? -1.281 -20.038 -0.677 1.00 95.81 86 SER A O 1
ATOM 661 N N . GLY A 1 87 ? -1.210 -21.518 1.001 1.00 95.25 87 GLY A N 1
ATOM 662 C CA . GLY A 1 87 ? -0.110 -20.871 1.723 1.00 95.25 87 GLY A CA 1
ATOM 663 C C . GLY A 1 87 ? -0.560 -20.076 2.948 1.00 95.25 87 GLY A C 1
ATOM 664 O O . GLY A 1 87 ? -1.489 -20.461 3.664 1.00 95.25 87 GLY A O 1
ATOM 665 N N . SER A 1 88 ? 0.155 -18.995 3.243 1.00 95.56 88 SER A N 1
ATOM 666 C CA . SER A 1 88 ? -0.119 -18.148 4.403 1.00 95.56 88 SER A CA 1
ATOM 667 C C . SER A 1 88 ? 0.299 -16.706 4.162 1.00 95.56 88 SER A C 1
ATOM 669 O O . SER A 1 88 ? 1.102 -16.415 3.280 1.00 95.56 88 SER A O 1
ATOM 671 N N . ALA A 1 89 ? -0.233 -15.806 4.977 1.00 95.62 89 ALA A N 1
ATOM 672 C CA . ALA A 1 89 ? 0.204 -14.423 5.060 1.00 95.62 89 ALA A CA 1
ATOM 673 C C . ALA A 1 89 ? 0.609 -14.085 6.493 1.00 95.62 89 ALA A C 1
ATOM 675 O O . ALA A 1 89 ? 0.287 -14.815 7.429 1.00 95.62 89 ALA A O 1
ATOM 676 N N . ASN A 1 90 ? 1.335 -12.995 6.689 1.00 95.31 90 ASN A N 1
ATOM 677 C CA . ASN A 1 90 ? 1.655 -12.496 8.022 1.00 95.31 90 ASN A CA 1
ATOM 678 C C . ASN A 1 90 ? 0.905 -11.184 8.256 1.00 95.31 90 ASN A C 1
ATOM 680 O O . ASN A 1 90 ? 1.065 -10.233 7.496 1.00 95.31 90 ASN A O 1
ATOM 684 N N . LEU A 1 91 ? 0.053 -11.143 9.283 1.00 96.75 91 LEU A N 1
ATOM 685 C CA . LEU A 1 91 ? -0.568 -9.894 9.703 1.00 96.75 91 LEU A CA 1
ATOM 686 C C . LEU A 1 91 ? 0.522 -9.020 10.322 1.00 96.75 91 LEU A C 1
ATOM 688 O O . LEU A 1 91 ? 1.271 -9.481 11.187 1.00 96.75 91 LEU A O 1
ATOM 692 N N . ALA A 1 92 ? 0.596 -7.772 9.892 1.00 95.19 92 ALA A N 1
ATOM 693 C CA . ALA A 1 92 ? 1.538 -6.777 10.363 1.00 95.19 92 ALA A CA 1
ATOM 694 C C . ALA A 1 92 ? 0.796 -5.517 10.825 1.00 95.19 92 ALA A C 1
ATOM 696 O O . ALA A 1 92 ? -0.354 -5.277 10.462 1.00 95.19 92 ALA A O 1
ATOM 697 N N . LEU A 1 93 ? 1.468 -4.716 11.646 1.00 94.56 93 LEU A N 1
ATOM 698 C CA . LEU A 1 93 ? 0.994 -3.417 12.111 1.00 94.56 93 LEU A CA 1
ATOM 699 C C . LEU A 1 93 ? 1.994 -2.349 11.687 1.00 94.56 93 LEU A C 1
ATOM 701 O O . LEU A 1 93 ? 3.178 -2.461 12.016 1.00 94.56 93 LEU A O 1
ATOM 705 N N . HIS A 1 94 ? 1.515 -1.313 11.006 1.00 92.81 94 HIS A N 1
ATOM 706 C CA . HIS A 1 94 ? 2.295 -0.128 10.693 1.00 92.81 94 HIS A CA 1
ATOM 707 C C . HIS A 1 94 ? 1.814 1.058 11.525 1.00 92.81 94 HIS A C 1
ATOM 709 O O . HIS A 1 94 ? 0.761 1.650 11.282 1.00 92.81 94 HIS A O 1
ATOM 715 N N . ASP A 1 95 ? 2.631 1.444 12.497 1.00 87.81 95 ASP A N 1
ATOM 716 C CA . ASP A 1 95 ? 2.445 2.680 13.250 1.00 87.81 95 ASP A CA 1
ATOM 717 C C . ASP A 1 95 ? 3.435 3.756 12.774 1.00 87.81 95 ASP A C 1
ATOM 719 O O . ASP A 1 95 ? 4.234 3.533 11.865 1.00 87.81 95 ASP A O 1
ATOM 723 N N . VAL A 1 96 ? 3.394 4.943 13.384 1.00 85.25 96 VAL A N 1
ATOM 724 C CA . VAL A 1 96 ? 4.304 6.050 13.035 1.00 85.25 96 VAL A CA 1
ATOM 725 C C . VAL A 1 96 ? 5.779 5.749 13.330 1.00 85.25 96 VAL A C 1
ATOM 727 O O . VAL A 1 96 ? 6.655 6.463 12.859 1.00 85.25 96 VAL A O 1
ATOM 730 N N . ASN A 1 97 ? 6.091 4.741 14.141 1.00 86.38 97 ASN A N 1
ATOM 731 C CA . ASN A 1 97 ? 7.461 4.391 14.498 1.00 86.38 97 ASN A CA 1
ATOM 732 C C . ASN A 1 97 ? 8.007 3.280 13.610 1.00 86.38 97 ASN A C 1
ATOM 734 O O . ASN A 1 97 ? 9.177 3.349 13.242 1.00 86.38 97 ASN A O 1
ATOM 738 N N . ASN A 1 98 ? 7.205 2.264 13.275 1.00 83.25 98 ASN A N 1
ATOM 739 C CA . ASN A 1 98 ? 7.667 1.135 12.476 1.00 83.25 98 ASN A CA 1
ATOM 740 C C . ASN A 1 98 ? 6.532 0.272 11.883 1.00 83.25 98 ASN A C 1
ATOM 742 O O . ASN A 1 98 ? 5.404 0.275 12.375 1.00 83.25 98 ASN A O 1
ATOM 746 N N . LEU A 1 99 ? 6.891 -0.553 10.894 1.00 84.25 99 LEU A N 1
ATOM 747 C CA . LEU A 1 99 ? 6.131 -1.712 10.424 1.00 84.25 99 LEU A CA 1
ATOM 748 C C . LEU A 1 99 ? 6.633 -2.971 11.143 1.00 84.25 99 LEU A C 1
ATOM 750 O O . LEU A 1 99 ? 7.834 -3.248 11.163 1.00 84.25 99 LEU A O 1
ATOM 754 N N . ARG A 1 100 ? 5.731 -3.734 11.764 1.00 86.75 100 ARG A N 1
ATOM 755 C CA . ARG A 1 100 ? 6.088 -4.938 12.528 1.00 86.75 100 ARG A CA 1
ATOM 756 C C . ARG A 1 100 ? 5.146 -6.092 12.217 1.00 86.75 100 ARG A C 1
ATOM 758 O O . ARG A 1 100 ? 3.940 -5.968 12.407 1.00 86.75 100 ARG A O 1
ATOM 765 N N . GLY A 1 101 ? 5.714 -7.228 11.820 1.00 88.38 101 GLY A N 1
ATOM 766 C CA . GLY A 1 101 ? 4.987 -8.491 11.727 1.00 88.38 101 GLY A CA 1
ATOM 767 C C . GLY A 1 101 ? 4.473 -8.943 13.097 1.00 88.38 101 GLY A C 1
ATOM 768 O O . GLY A 1 101 ? 5.175 -8.812 14.102 1.00 88.38 101 GLY A O 1
ATOM 769 N N . LEU A 1 102 ? 3.252 -9.470 13.131 1.00 92.31 102 LEU A N 1
ATOM 770 C CA . LEU A 1 102 ? 2.578 -9.911 14.350 1.00 92.31 102 LEU A CA 1
ATOM 771 C C . LEU A 1 102 ? 2.377 -11.423 14.371 1.00 92.31 102 LEU A C 1
ATOM 773 O O . LEU A 1 102 ? 2.810 -12.089 15.313 1.00 92.31 102 LEU A O 1
ATOM 777 N N . LYS A 1 103 ? 1.680 -11.970 13.369 1.00 94.69 103 LYS A N 1
ATOM 778 C CA . LYS A 1 103 ? 1.271 -13.377 13.375 1.00 94.69 103 LYS A CA 1
ATOM 779 C C . LYS A 1 103 ? 0.973 -13.899 11.976 1.00 94.69 103 LYS A C 1
ATOM 781 O O . LYS A 1 103 ? 0.306 -13.244 11.181 1.00 94.69 103 LYS A O 1
ATOM 786 N N . ASN A 1 104 ? 1.395 -15.136 11.722 1.00 96.31 104 ASN A N 1
ATOM 787 C CA . ASN A 1 104 ? 1.052 -15.858 10.504 1.00 96.31 104 ASN A CA 1
ATOM 788 C C . ASN A 1 104 ? -0.414 -16.328 10.525 1.00 96.31 104 ASN A C 1
ATOM 790 O O . ASN A 1 104 ? -0.882 -16.863 11.531 1.00 96.31 104 ASN A O 1
ATOM 794 N N . VAL A 1 105 ? -1.100 -16.153 9.400 1.00 96.75 105 VAL A N 1
ATOM 795 C CA . VAL A 1 105 ? -2.487 -16.539 9.135 1.00 96.75 105 VAL A CA 1
ATOM 796 C C . VAL A 1 105 ? -2.483 -17.451 7.913 1.00 96.75 105 VAL A C 1
ATOM 798 O O . VAL A 1 105 ? -2.021 -17.059 6.839 1.00 96.75 105 VAL A O 1
ATOM 801 N N . ARG A 1 106 ? -2.959 -18.686 8.069 1.00 97.44 106 ARG A N 1
ATOM 802 C CA . ARG A 1 106 ? -3.046 -19.653 6.968 1.00 97.44 106 ARG A CA 1
ATOM 803 C C . ARG A 1 106 ? -4.345 -19.476 6.195 1.00 97.44 106 ARG A C 1
ATOM 805 O O . ARG A 1 106 ? -5.380 -19.153 6.774 1.00 97.44 106 ARG A O 1
ATOM 812 N N . VAL A 1 107 ? -4.288 -19.722 4.889 1.00 97.25 107 VAL A N 1
ATOM 813 C CA . VAL A 1 107 ? -5.486 -19.741 4.041 1.00 97.25 107 VAL A CA 1
ATOM 814 C C . VAL A 1 107 ? -6.465 -20.800 4.563 1.00 97.25 107 VAL A C 1
ATOM 816 O O . VAL A 1 107 ? -6.067 -21.924 4.863 1.00 97.25 107 VAL A O 1
ATOM 819 N N . GLY A 1 108 ? -7.741 -20.430 4.690 1.00 96.75 108 GLY A N 1
ATOM 820 C CA . GLY A 1 108 ? -8.818 -21.290 5.188 1.00 96.75 108 GLY A CA 1
ATOM 821 C C . GLY A 1 108 ? -8.900 -21.430 6.714 1.00 96.75 108 GLY A C 1
ATOM 822 O O . GLY A 1 108 ? -9.845 -22.044 7.208 1.00 96.75 108 GLY A O 1
ATOM 823 N N . GLU A 1 109 ? -7.964 -20.854 7.476 1.00 96.19 109 GLU A N 1
ATOM 824 C CA . GLU A 1 109 ? -7.938 -20.944 8.940 1.00 96.19 109 GLU A CA 1
ATOM 825 C C . GLU A 1 109 ? -8.253 -19.589 9.591 1.00 96.19 109 GLU A C 1
ATOM 827 O O . GLU A 1 109 ? -7.493 -18.624 9.474 1.00 96.19 109 GLU A O 1
ATOM 832 N N . LYS A 1 110 ? -9.353 -19.524 10.354 1.00 96.19 110 LYS A N 1
ATOM 833 C CA . LYS A 1 110 ? -9.653 -18.355 11.192 1.00 96.19 110 LYS A CA 1
ATOM 834 C C . LYS A 1 110 ? -8.599 -18.241 12.299 1.00 96.19 110 LYS A C 1
ATOM 836 O O . LYS A 1 110 ? -8.450 -19.152 13.112 1.00 96.19 110 LYS A O 1
ATOM 841 N N . THR A 1 111 ? -7.901 -17.110 12.350 1.00 96.69 111 THR A N 1
ATOM 842 C CA . THR A 1 111 ? -6.787 -16.867 13.273 1.00 96.69 111 THR A CA 1
ATOM 843 C C . THR A 1 111 ? -7.017 -15.602 14.095 1.00 96.69 111 THR A C 1
ATOM 845 O O . THR A 1 111 ? -7.066 -14.510 13.541 1.00 96.69 111 THR A O 1
ATOM 848 N N . THR A 1 112 ? -7.076 -15.729 15.422 1.00 95.75 112 THR A N 1
ATOM 849 C CA . THR A 1 112 ? -7.097 -14.579 16.345 1.00 95.75 112 THR A CA 1
ATOM 850 C C . THR A 1 112 ? -5.689 -14.014 16.533 1.00 95.75 112 THR A C 1
ATOM 852 O O . THR A 1 112 ? -4.742 -14.762 16.819 1.00 95.75 112 THR A O 1
ATOM 855 N N . VAL A 1 113 ? -5.533 -12.700 16.390 1.00 95.50 113 VAL A N 1
ATOM 856 C CA . VAL A 1 113 ? -4.267 -11.970 16.514 1.00 95.50 113 VAL A CA 1
ATOM 857 C C . VAL A 1 113 ? -4.419 -10.839 17.527 1.00 95.50 113 VAL A C 1
ATOM 859 O O . VAL A 1 113 ? -5.352 -10.045 17.447 1.00 95.50 113 VAL A O 1
ATOM 862 N N . HIS A 1 114 ? -3.478 -10.743 18.468 1.00 94.19 114 HIS A N 1
ATOM 863 C CA . HIS A 1 114 ? -3.409 -9.611 19.386 1.00 94.19 114 HIS A CA 1
ATOM 864 C C . HIS A 1 114 ? -2.713 -8.426 18.712 1.00 94.19 114 HIS A C 1
ATOM 866 O O . HIS A 1 114 ? -1.562 -8.537 18.281 1.00 94.19 114 HIS A O 1
ATOM 872 N N . ILE A 1 115 ? -3.402 -7.289 18.659 1.00 93.88 115 ILE A N 1
ATOM 873 C CA . ILE A 1 115 ? -2.864 -6.018 18.190 1.00 93.88 115 ILE A CA 1
ATOM 874 C C . ILE A 1 115 ? -2.432 -5.215 19.420 1.00 93.88 115 ILE A C 1
ATOM 876 O O . ILE A 1 115 ? -3.274 -4.878 20.251 1.00 93.88 115 ILE A O 1
ATOM 880 N N . PRO A 1 116 ? -1.136 -4.903 19.581 1.00 92.12 116 PRO A N 1
ATOM 881 C CA . PRO A 1 116 ? -0.627 -4.385 20.849 1.00 92.12 116 PRO A CA 1
ATOM 882 C C . PRO A 1 116 ? -0.888 -2.889 21.076 1.00 92.12 116 PRO A C 1
ATOM 884 O O . PRO A 1 116 ? -0.697 -2.417 22.196 1.00 92.12 116 PRO A O 1
ATOM 887 N N . ARG A 1 117 ? -1.231 -2.115 20.033 1.00 91.88 117 ARG A N 1
ATOM 888 C CA . ARG A 1 117 ? -1.368 -0.644 20.083 1.00 91.88 117 ARG A CA 1
ATOM 889 C C . ARG A 1 117 ? -1.991 -0.069 18.804 1.00 91.88 117 ARG A C 1
ATOM 891 O O . ARG A 1 117 ? -2.224 -0.817 17.860 1.00 91.88 117 ARG A O 1
ATOM 898 N N . LYS A 1 118 ? -2.172 1.262 18.780 1.00 91.06 118 LYS A N 1
ATOM 899 C CA . LYS A 1 118 ? -2.626 2.029 17.608 1.00 91.06 118 LYS A CA 1
ATOM 900 C C . LYS A 1 118 ? -1.745 1.780 16.376 1.00 91.06 118 LYS A C 1
ATOM 902 O O . LYS A 1 118 ? -0.519 1.810 16.501 1.00 91.06 118 LYS A O 1
ATOM 907 N N . GLY A 1 119 ? -2.368 1.616 15.213 1.00 93.06 119 GLY A N 1
ATOM 908 C CA . GLY A 1 119 ? -1.702 1.576 13.911 1.00 93.06 119 GLY A CA 1
ATOM 909 C C . GLY A 1 119 ? -2.571 0.955 12.818 1.00 93.06 119 GLY A C 1
ATOM 910 O O . GLY A 1 119 ? -3.611 0.358 13.099 1.00 93.06 119 GLY A O 1
ATOM 911 N N . GLU A 1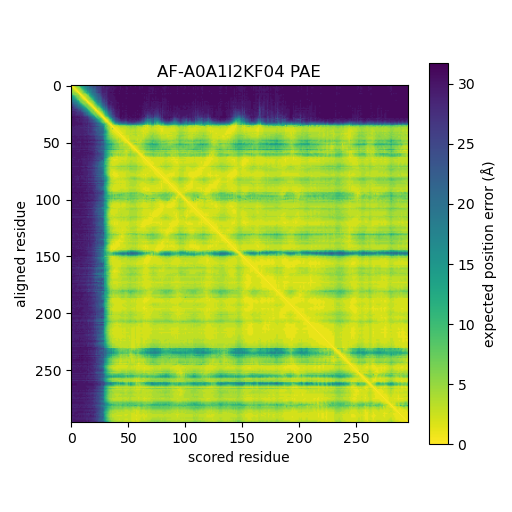 120 ? -2.109 1.083 11.579 1.00 95.94 120 GLU A N 1
ATOM 912 C CA . GLU A 1 120 ? -2.749 0.519 10.390 1.00 95.94 120 GLU A CA 1
ATOM 913 C C . GLU A 1 120 ? -2.404 -0.965 10.257 1.00 95.94 120 GLU A C 1
ATOM 915 O O . GLU A 1 120 ? -1.240 -1.361 10.400 1.00 95.94 120 GLU A O 1
ATOM 920 N N . LEU A 1 121 ? -3.405 -1.797 9.978 1.00 96.44 121 LEU A N 1
ATOM 921 C CA . LEU A 1 121 ? -3.192 -3.214 9.710 1.00 96.44 121 LEU A CA 1
ATOM 922 C C . LEU A 1 121 ? -2.713 -3.433 8.274 1.00 96.44 121 LEU A C 1
ATOM 924 O O . LEU A 1 121 ? -3.249 -2.880 7.320 1.00 96.44 121 LEU A O 1
ATOM 928 N N . PHE A 1 122 ? -1.723 -4.306 8.131 1.00 96.38 122 PHE A N 1
ATOM 929 C CA . PHE A 1 122 ? -1.184 -4.752 6.853 1.00 96.38 122 PHE A CA 1
ATOM 930 C C . PHE A 1 122 ? -1.200 -6.275 6.786 1.00 96.38 122 PHE A C 1
ATOM 932 O O . PHE A 1 122 ? -1.088 -6.954 7.808 1.00 96.38 122 PHE A O 1
ATOM 939 N N . LEU A 1 123 ? -1.266 -6.823 5.578 1.00 96.25 123 LEU A N 1
ATOM 940 C CA . LEU A 1 123 ? -1.157 -8.255 5.342 1.00 96.25 123 LEU A CA 1
ATOM 941 C C . LEU A 1 123 ? -0.027 -8.558 4.357 1.00 96.25 123 LEU A C 1
ATOM 943 O O . LEU A 1 123 ? -0.083 -8.187 3.189 1.00 96.25 123 LEU A O 1
ATOM 947 N N . GLU A 1 124 ? 1.005 -9.252 4.829 1.00 93.69 124 GLU A N 1
ATOM 948 C CA . GLU A 1 124 ? 2.129 -9.723 4.018 1.00 93.69 124 GLU A CA 1
ATOM 949 C C . GLU A 1 124 ? 1.717 -10.958 3.208 1.00 93.69 124 GLU A C 1
ATOM 951 O O . GLU A 1 124 ? 1.808 -12.089 3.690 1.00 93.69 124 GLU A O 1
ATOM 956 N N . VAL A 1 125 ? 1.260 -10.754 1.973 1.00 93.44 125 VAL A N 1
ATOM 957 C CA . VAL A 1 125 ? 0.648 -11.793 1.120 1.00 93.44 125 VAL A CA 1
ATOM 958 C C . VAL A 1 125 ? 1.637 -12.548 0.231 1.00 93.44 125 VAL A C 1
ATOM 960 O O . VAL A 1 125 ? 1.240 -13.399 -0.562 1.00 93.44 125 VAL A O 1
ATOM 963 N N . GLY A 1 126 ? 2.937 -12.284 0.371 1.00 90.25 126 GLY A N 1
ATOM 964 C CA . GLY A 1 126 ? 3.979 -12.806 -0.519 1.00 90.25 126 GLY A CA 1
ATOM 965 C C . GLY A 1 126 ? 4.078 -14.332 -0.580 1.00 90.25 126 GLY A C 1
ATOM 966 O O . GLY A 1 126 ? 4.576 -14.860 -1.571 1.00 90.25 126 GLY A O 1
ATOM 967 N N . ASN A 1 127 ? 3.602 -15.036 0.452 1.00 91.81 127 ASN A N 1
ATOM 968 C CA . ASN A 1 127 ? 3.630 -16.499 0.546 1.00 91.81 127 ASN A CA 1
ATOM 969 C C . ASN A 1 127 ? 2.304 -17.171 0.137 1.00 91.81 127 ASN A C 1
ATOM 971 O O . ASN A 1 127 ? 2.214 -18.399 0.206 1.00 91.81 127 ASN A O 1
ATOM 975 N N . ILE A 1 128 ? 1.287 -16.405 -0.276 1.00 93.81 128 ILE A N 1
ATOM 976 C CA . ILE A 1 128 ? 0.046 -16.950 -0.843 1.00 93.81 128 ILE A CA 1
ATOM 977 C C . ILE A 1 128 ? 0.276 -17.241 -2.324 1.00 93.81 128 ILE A C 1
ATOM 979 O O . ILE A 1 128 ? 0.772 -16.379 -3.046 1.00 93.81 128 ILE A O 1
ATOM 983 N N . LYS A 1 129 ? -0.092 -18.432 -2.786 1.00 93.94 129 LYS A N 1
ATOM 984 C CA . LYS A 1 129 ? 0.099 -18.867 -4.174 1.00 93.94 129 LYS A CA 1
ATOM 985 C C . LYS A 1 129 ? -1.224 -19.277 -4.791 1.00 93.94 129 LYS A C 1
ATOM 987 O O . LYS A 1 129 ? -2.080 -19.789 -4.075 1.00 93.94 129 LYS A O 1
ATOM 992 N N . TYR A 1 130 ? -1.345 -19.081 -6.096 1.00 94.69 130 TYR A N 1
ATOM 993 C CA . TYR A 1 130 ? -2.403 -19.657 -6.909 1.00 94.69 130 TYR A CA 1
ATOM 994 C C . TYR A 1 130 ? -1.953 -21.017 -7.456 1.00 94.69 130 TYR A C 1
ATOM 996 O O . TYR A 1 130 ? -0.794 -21.190 -7.832 1.00 94.69 130 TYR A O 1
ATOM 1004 N N . ASP A 1 131 ? -2.868 -21.981 -7.503 1.00 91.44 131 ASP A N 1
ATOM 1005 C CA . ASP A 1 131 ? -2.627 -23.345 -7.987 1.00 91.44 131 ASP A CA 1
ATOM 1006 C C . ASP A 1 131 ? -2.572 -23.426 -9.537 1.00 91.44 131 ASP A C 1
ATOM 1008 O O . ASP A 1 131 ? -2.457 -24.517 -10.102 1.00 91.44 131 ASP A O 1
ATOM 1012 N N . GLY A 1 132 ? -2.656 -22.280 -10.228 1.00 90.25 132 GLY A N 1
ATOM 1013 C CA . GLY A 1 132 ? -2.534 -22.124 -11.683 1.00 90.25 132 GLY A CA 1
ATOM 1014 C C . GLY A 1 132 ? -1.143 -21.686 -12.160 1.00 90.25 132 GLY A C 1
ATOM 1015 O O . GLY A 1 132 ? -0.121 -22.077 -11.590 1.00 90.25 132 GLY A O 1
ATOM 1016 N N . ASN A 1 133 ? -1.089 -20.906 -13.248 1.00 89.88 133 ASN A N 1
ATOM 1017 C CA . ASN A 1 133 ? 0.178 -20.377 -13.749 1.00 89.88 133 ASN A CA 1
ATOM 1018 C C . ASN A 1 133 ? 0.734 -19.329 -12.772 1.00 89.88 133 ASN A C 1
ATOM 1020 O O . ASN A 1 133 ? 0.001 -18.600 -12.108 1.00 89.88 133 ASN A O 1
ATOM 1024 N N . VAL A 1 134 ? 2.058 -19.249 -12.684 1.00 87.50 134 VAL A N 1
ATOM 1025 C CA . VAL A 1 134 ? 2.760 -18.328 -11.791 1.00 87.50 134 VAL A CA 1
ATOM 1026 C C . VAL A 1 134 ? 2.515 -16.856 -12.137 1.00 87.50 134 VAL A C 1
ATOM 1028 O O . VAL A 1 134 ? 2.560 -16.010 -11.240 1.00 87.50 134 VAL A O 1
ATOM 1031 N N . ASP A 1 135 ? 2.236 -16.580 -13.409 1.00 86.44 135 ASP A N 1
ATOM 1032 C CA . ASP A 1 135 ? 1.942 -15.249 -13.943 1.00 86.44 135 ASP A CA 1
ATOM 1033 C C . ASP A 1 135 ? 0.426 -15.007 -14.108 1.00 86.44 135 ASP A C 1
ATOM 1035 O O . ASP A 1 135 ? 0.028 -14.002 -14.689 1.00 86.44 135 ASP A O 1
ATOM 1039 N N . ASP A 1 136 ? -0.427 -15.924 -13.628 1.00 90.38 136 ASP A N 1
ATOM 1040 C CA . ASP A 1 136 ? -1.868 -15.679 -13.599 1.00 90.38 136 ASP A CA 1
ATOM 1041 C C . ASP A 1 136 ? -2.213 -14.739 -12.443 1.00 90.38 136 ASP A C 1
ATOM 1043 O O . ASP A 1 136 ? -1.820 -14.943 -11.287 1.00 90.38 136 ASP A O 1
ATOM 1047 N N . ASP A 1 137 ? -3.020 -13.740 -12.769 1.00 91.12 137 ASP A N 1
ATOM 1048 C CA . ASP A 1 137 ? -3.633 -12.846 -11.806 1.00 91.12 137 ASP A CA 1
ATOM 1049 C C . ASP A 1 137 ? -4.651 -13.593 -10.930 1.00 91.12 137 ASP A C 1
ATOM 1051 O O . ASP A 1 137 ? -5.477 -14.369 -11.419 1.00 91.12 137 ASP A O 1
ATOM 1055 N N . PHE A 1 138 ? -4.651 -13.319 -9.625 1.00 93.62 138 PHE A N 1
ATOM 1056 C CA . PHE A 1 138 ? -5.603 -13.914 -8.689 1.00 93.62 138 PHE A CA 1
ATOM 1057 C C . PHE A 1 138 ? -5.973 -12.959 -7.555 1.00 93.62 138 PHE A C 1
ATOM 1059 O O . PHE A 1 138 ? -5.257 -12.009 -7.234 1.00 93.62 138 PHE A O 1
ATOM 1066 N N . SER A 1 139 ? -7.109 -13.229 -6.915 1.00 93.75 139 SER A N 1
ATOM 1067 C CA . SER A 1 139 ? -7.564 -12.481 -5.746 1.00 93.75 139 SER A CA 1
ATOM 1068 C C . SER A 1 139 ? -7.736 -13.373 -4.528 1.00 93.75 139 SER A C 1
ATOM 1070 O O . SER A 1 139 ? -8.039 -14.560 -4.640 1.00 93.75 139 SER A O 1
ATOM 1072 N N . LEU A 1 140 ? -7.602 -12.765 -3.359 1.00 95.44 140 LEU A N 1
ATOM 1073 C CA . LEU A 1 140 ? -7.915 -13.360 -2.071 1.00 95.44 140 LEU A CA 1
ATOM 1074 C C . LEU A 1 140 ? -8.889 -12.457 -1.313 1.00 95.44 140 LEU A C 1
ATOM 1076 O O . LEU A 1 140 ? -8.728 -11.235 -1.274 1.00 95.44 140 LEU A O 1
ATOM 1080 N N . ASP A 1 141 ? -9.887 -13.083 -0.710 1.00 97.06 141 ASP A N 1
ATOM 1081 C CA . ASP A 1 141 ? -10.842 -12.447 0.181 1.00 97.06 141 ASP A CA 1
ATOM 1082 C C . ASP A 1 141 ? -10.292 -12.511 1.606 1.00 97.06 141 ASP A C 1
ATOM 1084 O O . ASP A 1 141 ? -9.898 -13.576 2.093 1.00 97.06 141 ASP A O 1
ATOM 1088 N N . VAL A 1 142 ? -10.258 -11.369 2.285 1.00 97.62 142 VAL A N 1
ATOM 1089 C CA . VAL A 1 142 ? -9.837 -11.262 3.682 1.00 97.62 142 VAL A CA 1
ATOM 1090 C C . VAL A 1 142 ? -10.996 -10.737 4.503 1.00 97.62 142 VAL A C 1
ATOM 1092 O O . VAL A 1 142 ? -11.493 -9.639 4.264 1.00 97.62 142 VAL A O 1
ATOM 1095 N N . THR A 1 143 ? -11.392 -11.501 5.510 1.00 96.50 143 THR A N 1
ATOM 1096 C CA . THR A 1 143 ? -12.362 -11.068 6.510 1.00 96.50 143 THR A CA 1
ATOM 1097 C C . THR A 1 143 ? -11.625 -10.730 7.799 1.00 96.50 143 THR A C 1
ATOM 1099 O O . THR A 1 143 ? -10.950 -11.587 8.376 1.00 96.50 143 THR A O 1
ATOM 1102 N N . ILE A 1 144 ? -11.777 -9.492 8.266 1.00 94.69 144 ILE A N 1
ATOM 1103 C CA . ILE A 1 144 ? -11.282 -9.014 9.558 1.00 94.69 144 ILE A CA 1
ATOM 1104 C C . ILE A 1 144 ? -12.480 -8.812 10.477 1.00 94.69 144 ILE A C 1
ATOM 1106 O O . ILE A 1 144 ? -13.395 -8.065 10.150 1.00 94.69 144 ILE A O 1
ATOM 1110 N N . THR A 1 145 ? -12.487 -9.475 11.629 1.00 92.50 145 THR A N 1
ATOM 1111 C CA . THR A 1 145 ? -13.480 -9.244 12.686 1.00 92.50 145 THR A CA 1
ATOM 1112 C C . THR A 1 145 ? -12.808 -8.550 13.862 1.00 92.50 145 THR A C 1
ATOM 1114 O O . THR A 1 145 ? -11.865 -9.097 14.434 1.00 92.50 145 THR A O 1
ATOM 1117 N N . LEU A 1 146 ? -13.265 -7.349 14.217 1.00 86.00 146 LEU A N 1
ATOM 1118 C CA . LEU A 1 146 ? -12.762 -6.607 15.375 1.00 86.00 146 LEU A CA 1
ATOM 1119 C C . LEU A 1 146 ? -13.673 -6.854 16.576 1.00 86.00 146 LEU A C 1
ATOM 1121 O O . LEU A 1 146 ? -14.864 -6.545 16.538 1.00 86.00 146 LEU A O 1
ATOM 1125 N N . ASN A 1 147 ? -13.099 -7.376 17.658 1.00 77.50 147 ASN A N 1
ATOM 1126 C CA . ASN A 1 147 ? -13.853 -7.816 18.830 1.00 77.50 147 ASN A CA 1
ATOM 1127 C C . ASN A 1 147 ? -14.109 -6.646 19.803 1.00 77.50 147 ASN A C 1
ATOM 1129 O O . ASN A 1 147 ? -13.396 -6.464 20.792 1.00 77.50 147 ASN A O 1
ATOM 1133 N N . GLY A 1 148 ? -15.143 -5.844 19.540 1.00 66.69 148 GLY A N 1
ATOM 1134 C CA . GLY A 1 148 ? -15.740 -4.906 20.503 1.00 66.69 148 GLY A CA 1
ATOM 1135 C C . GLY A 1 148 ? -14.928 -3.658 20.843 1.00 66.69 148 GLY A C 1
ATOM 1136 O O . GLY A 1 148 ? -15.141 -3.088 21.917 1.00 66.69 148 GLY A O 1
ATOM 1137 N N . LYS A 1 149 ? -14.000 -3.246 19.972 1.00 74.75 149 LYS A N 1
ATOM 1138 C CA . LYS A 1 149 ? -13.110 -2.092 20.173 1.00 74.75 149 LYS A CA 1
ATOM 1139 C C . LYS A 1 149 ? -13.170 -1.095 19.021 1.00 74.75 149 LYS A C 1
ATOM 1141 O O . LYS A 1 149 ? -13.460 -1.469 17.887 1.00 74.75 149 LYS A O 1
ATOM 1146 N N . ASP A 1 150 ? -12.860 0.161 19.340 1.00 78.75 150 ASP A N 1
ATOM 1147 C CA . ASP A 1 150 ? -12.853 1.257 18.376 1.00 78.75 150 ASP A CA 1
ATOM 1148 C C . ASP A 1 150 ? -11.734 1.069 17.343 1.00 78.75 150 ASP A C 1
ATOM 1150 O O . ASP A 1 150 ? -10.571 0.804 17.664 1.00 78.75 150 ASP A O 1
ATOM 1154 N N . TYR A 1 151 ? -12.106 1.256 16.085 1.00 88.44 151 TYR A N 1
ATOM 1155 C CA . TYR A 1 151 ? -11.220 1.302 14.933 1.00 88.44 151 TYR A CA 1
ATOM 1156 C C . TYR A 1 151 ? -11.697 2.419 14.012 1.00 88.44 151 TYR A C 1
ATOM 1158 O O . TYR A 1 151 ? -12.843 2.874 14.100 1.00 88.44 151 TYR A O 1
ATOM 1166 N N . LYS A 1 152 ? -10.817 2.857 13.123 1.00 90.06 152 LYS A N 1
ATOM 1167 C CA . LYS A 1 152 ? -11.151 3.780 12.050 1.00 90.06 152 LYS A CA 1
ATOM 1168 C C . LYS A 1 152 ? -10.927 3.104 10.709 1.00 90.06 152 LYS A C 1
ATOM 1170 O O . LYS A 1 152 ? -9.989 2.331 10.535 1.00 90.06 152 LYS A O 1
ATOM 1175 N N . ILE A 1 153 ? -11.810 3.417 9.768 1.00 91.81 153 ILE A N 1
ATOM 1176 C CA . ILE A 1 153 ? -11.543 3.159 8.359 1.00 91.81 153 ILE A CA 1
ATOM 1177 C C . ILE A 1 153 ? -10.589 4.243 7.891 1.00 91.81 153 ILE A C 1
ATOM 1179 O O . ILE A 1 153 ? -10.908 5.431 7.974 1.00 91.81 153 ILE A O 1
ATOM 1183 N N . THR A 1 154 ? -9.425 3.821 7.427 1.00 95.00 154 THR A N 1
ATOM 1184 C CA . THR A 1 154 ? -8.386 4.732 6.965 1.00 95.00 154 THR A CA 1
ATOM 1185 C C . THR A 1 154 ? -8.848 5.391 5.665 1.00 95.00 154 THR A C 1
ATOM 1187 O O . THR A 1 154 ? -9.229 4.673 4.733 1.00 95.00 154 THR A O 1
ATOM 1190 N N . PRO A 1 155 ? -8.841 6.736 5.561 1.00 96.44 155 PRO A N 1
ATOM 1191 C CA . PRO A 1 155 ? -9.124 7.435 4.313 1.00 96.44 155 PRO A CA 1
ATOM 1192 C C . PRO A 1 155 ? -8.274 6.856 3.182 1.00 96.44 155 PRO A C 1
ATOM 1194 O O . PRO A 1 155 ? -7.046 6.918 3.227 1.00 96.44 155 PRO A O 1
ATOM 1197 N N . THR A 1 156 ? -8.933 6.251 2.196 1.00 98.00 156 THR A N 1
ATOM 1198 C CA . THR A 1 156 ? -8.267 5.466 1.153 1.00 98.00 156 THR A CA 1
ATOM 1199 C C . THR A 1 156 ? -8.740 5.914 -0.217 1.00 98.00 156 THR A C 1
ATOM 1201 O O . THR A 1 156 ? -9.930 5.820 -0.510 1.00 98.00 156 THR A O 1
ATOM 1204 N N . TYR A 1 157 ? -7.807 6.339 -1.063 1.00 98.25 157 TYR A N 1
ATOM 1205 C CA . TYR A 1 157 ? -8.015 6.484 -2.498 1.00 98.25 157 TYR A CA 1
ATOM 1206 C C . TYR A 1 157 ? -7.377 5.292 -3.214 1.00 98.25 157 TYR A C 1
ATOM 1208 O O . TYR A 1 157 ? -6.163 5.110 -3.191 1.00 98.25 157 TYR A O 1
ATOM 1216 N N . ASP A 1 158 ? -8.192 4.454 -3.842 1.00 97.81 158 ASP A N 1
ATOM 1217 C CA . ASP A 1 158 ? -7.729 3.296 -4.607 1.00 97.81 158 ASP A CA 1
ATOM 1218 C C . ASP A 1 158 ? -8.103 3.525 -6.067 1.00 97.81 158 ASP A C 1
ATOM 1220 O O . ASP A 1 158 ? -9.290 3.593 -6.378 1.00 97.81 158 ASP A O 1
ATOM 1224 N N . MET A 1 159 ? -7.129 3.688 -6.964 1.00 96.75 159 MET A N 1
ATOM 1225 C CA . MET A 1 159 ? -7.377 3.963 -8.385 1.00 96.75 159 MET A CA 1
ATOM 1226 C C . MET A 1 159 ? -7.571 2.693 -9.221 1.00 96.75 159 MET A C 1
ATOM 1228 O O . MET A 1 159 ? -7.993 2.782 -10.374 1.00 96.75 159 MET A O 1
ATOM 1232 N N . ARG A 1 160 ? -7.315 1.505 -8.656 1.00 94.62 160 ARG A N 1
ATOM 1233 C CA . ARG A 1 160 ? -7.422 0.231 -9.381 1.00 94.62 160 ARG A CA 1
ATOM 1234 C C . ARG A 1 160 ? -8.844 -0.018 -9.854 1.00 94.62 160 ARG A C 1
ATOM 1236 O O . ARG A 1 160 ? -9.803 0.511 -9.297 1.00 94.62 160 ARG A O 1
ATOM 1243 N N . LYS A 1 161 ? -9.022 -0.861 -10.867 1.00 91.38 161 LYS A N 1
ATOM 1244 C CA . LYS A 1 161 ? -10.372 -1.244 -11.309 1.00 91.38 161 LYS A CA 1
ATOM 1245 C C . LYS A 1 161 ? -11.123 -2.009 -10.212 1.00 91.38 161 LYS A C 1
ATOM 1247 O O . LYS A 1 161 ? -12.269 -1.686 -9.913 1.00 91.38 161 LYS A O 1
ATOM 1252 N N . GLU A 1 162 ? -10.457 -2.994 -9.619 1.00 90.81 162 GLU A N 1
ATOM 1253 C CA . GLU A 1 162 ? -10.951 -3.765 -8.479 1.00 90.81 162 GLU A CA 1
ATOM 1254 C C . GLU A 1 162 ? -10.411 -3.126 -7.195 1.00 90.81 162 GLU A C 1
ATOM 1256 O O . GLU A 1 162 ? -9.203 -3.125 -6.959 1.00 90.81 162 GLU A O 1
ATOM 1261 N N . LYS A 1 163 ? -11.301 -2.535 -6.393 1.00 93.56 163 LYS A N 1
ATOM 1262 C CA . LYS A 1 163 ? -10.936 -1.830 -5.157 1.00 93.56 163 LYS A CA 1
ATOM 1263 C C . LYS A 1 163 ? -10.709 -2.817 -4.014 1.00 93.56 163 LYS A C 1
ATOM 1265 O O . LYS A 1 163 ? -11.348 -3.869 -3.978 1.00 93.56 163 LYS A O 1
ATOM 1270 N N . ILE A 1 164 ? -9.877 -2.441 -3.040 1.00 94.06 164 ILE A N 1
ATOM 1271 C CA . ILE A 1 164 ? -9.651 -3.278 -1.849 1.00 94.06 164 ILE A CA 1
ATOM 1272 C C . ILE A 1 164 ? -10.906 -3.451 -0.987 1.00 94.06 164 ILE A C 1
ATOM 1274 O O . ILE A 1 164 ? -11.083 -4.481 -0.347 1.00 94.06 164 ILE A O 1
ATOM 1278 N N . THR A 1 165 ? -11.778 -2.446 -0.974 1.00 93.44 165 THR A N 1
ATOM 1279 C CA . THR A 1 165 ? -13.041 -2.420 -0.233 1.00 93.44 165 THR A CA 1
ATOM 1280 C C . THR A 1 165 ? -14.017 -1.468 -0.929 1.00 93.44 165 THR A C 1
ATOM 1282 O O . THR A 1 165 ? -13.615 -0.642 -1.750 1.00 93.44 165 THR A O 1
ATOM 1285 N N . ASP A 1 166 ? -15.304 -1.559 -0.607 1.00 90.69 166 ASP A N 1
ATOM 1286 C CA . ASP A 1 166 ? -16.341 -0.632 -1.072 1.00 90.69 166 ASP A CA 1
ATOM 1287 C C . ASP A 1 166 ? -16.325 0.716 -0.326 1.00 90.69 166 ASP A C 1
ATOM 1289 O O . ASP A 1 166 ? -16.970 1.669 -0.758 1.00 90.69 166 ASP A O 1
ATOM 1293 N N . LYS A 1 167 ? -15.553 0.817 0.762 1.00 92.25 167 LYS A N 1
ATOM 1294 C CA . LYS A 1 167 ? -15.398 2.025 1.591 1.00 92.25 167 LYS A CA 1
ATOM 1295 C C . LYS A 1 167 ? -14.327 3.004 1.101 1.00 92.25 167 LYS A C 1
ATOM 1297 O O . LYS A 1 167 ? -14.042 3.982 1.791 1.00 92.25 167 LYS A O 1
ATOM 1302 N N . VAL A 1 168 ? -13.713 2.748 -0.054 1.00 95.00 168 VAL A N 1
ATOM 1303 C CA . VAL A 1 168 ? -12.750 3.683 -0.653 1.00 95.00 168 VAL A CA 1
ATOM 1304 C C . VAL A 1 168 ? -13.444 4.982 -1.067 1.00 95.00 168 VAL A C 1
ATOM 1306 O O . VAL A 1 168 ? -14.631 5.005 -1.394 1.00 95.00 168 VAL A O 1
ATOM 1309 N N . LEU A 1 169 ? -12.693 6.076 -1.049 1.00 96.56 169 LEU A N 1
ATOM 1310 C CA . LEU A 1 169 ? -13.176 7.408 -1.378 1.00 96.56 169 LEU A CA 1
ATOM 1311 C C . LEU A 1 169 ? -12.862 7.736 -2.840 1.00 96.56 169 LEU A C 1
ATOM 1313 O O . LEU A 1 169 ? -11.845 7.307 -3.390 1.00 96.56 169 LEU A O 1
ATOM 1317 N N . ASP A 1 170 ? -13.743 8.519 -3.462 1.00 97.19 170 ASP A N 1
ATOM 1318 C CA . ASP A 1 170 ? -13.364 9.278 -4.651 1.00 97.19 170 ASP A CA 1
ATOM 1319 C C . ASP A 1 170 ? -12.341 10.366 -4.272 1.00 97.19 170 ASP A C 1
ATOM 1321 O O . ASP A 1 170 ? -12.093 10.628 -3.094 1.00 97.19 170 ASP A O 1
ATOM 1325 N N . GLU A 1 171 ? -11.697 10.959 -5.273 1.00 96.31 171 GLU A N 1
ATOM 1326 C CA . GLU A 1 171 ? -10.571 11.876 -5.066 1.00 96.31 171 GLU A CA 1
ATOM 1327 C C . GLU A 1 171 ? -10.959 13.124 -4.263 1.00 96.31 171 GLU A C 1
ATOM 1329 O O . GLU A 1 171 ? -10.299 13.455 -3.280 1.00 96.31 171 GLU A O 1
ATOM 1334 N N . GLU A 1 172 ? -12.087 13.748 -4.609 1.00 96.88 172 GLU A N 1
ATOM 1335 C CA . GLU A 1 172 ? -12.601 14.935 -3.918 1.00 96.88 172 GLU A CA 1
ATOM 1336 C C . GLU A 1 172 ? -12.862 14.641 -2.433 1.00 96.88 172 GLU A C 1
ATOM 1338 O O . GLU A 1 172 ? -12.354 15.341 -1.556 1.00 96.88 172 GLU A O 1
ATOM 1343 N N . LYS A 1 173 ? -13.580 13.553 -2.117 1.00 96.94 173 LYS A N 1
ATOM 1344 C CA . LYS A 1 173 ? -13.837 13.186 -0.717 1.00 96.94 173 LYS A CA 1
ATOM 1345 C C . LYS A 1 173 ? -12.587 12.732 0.007 1.00 96.94 173 LYS A C 1
ATOM 1347 O O 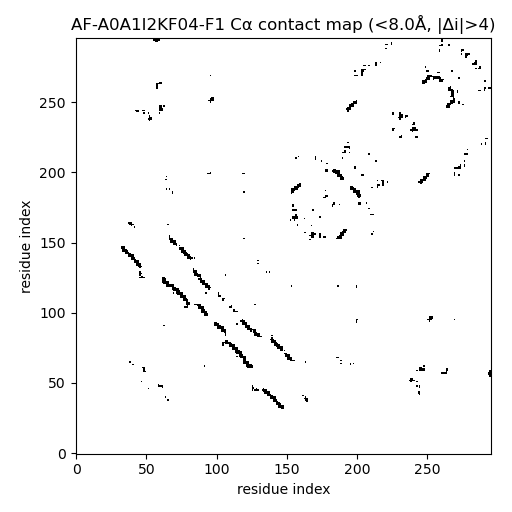. LYS A 1 173 ? -12.503 12.934 1.218 1.00 96.94 173 LYS A O 1
ATOM 1352 N N . PHE A 1 174 ? -11.649 12.084 -0.681 1.00 97.56 174 PHE A N 1
ATOM 1353 C CA . PHE A 1 174 ? -10.369 11.718 -0.091 1.00 97.56 174 PHE A CA 1
ATOM 1354 C C . PHE A 1 174 ? -9.660 12.972 0.419 1.00 97.56 174 PHE A C 1
ATOM 1356 O O . PHE A 1 174 ? -9.366 13.041 1.612 1.00 97.56 174 PHE A O 1
ATOM 1363 N N . GLU A 1 175 ? -9.491 13.984 -0.436 1.00 96.12 175 GLU A N 1
ATOM 1364 C CA . GLU A 1 175 ? -8.872 15.268 -0.090 1.00 96.12 175 GLU A CA 1
ATOM 1365 C C . GLU A 1 175 ? -9.601 15.977 1.059 1.00 96.12 175 GLU A C 1
ATOM 1367 O O . GLU A 1 175 ? -8.983 16.331 2.070 1.00 96.12 175 GLU A O 1
ATOM 1372 N N . GLU A 1 176 ? -10.926 16.124 0.966 1.00 95.50 176 GLU A N 1
ATOM 1373 C CA . GLU A 1 176 ? -11.737 16.720 2.035 1.00 95.50 176 GLU A CA 1
ATOM 1374 C C . GLU A 1 176 ? -11.530 16.005 3.379 1.00 95.50 176 GLU A C 1
ATOM 1376 O O . GLU A 1 176 ? -11.366 16.638 4.430 1.00 95.50 176 GLU A O 1
ATOM 1381 N N . THR A 1 177 ? -11.498 14.671 3.343 1.00 95.25 177 THR A N 1
ATOM 1382 C CA . THR A 1 177 ? -11.382 13.822 4.529 1.00 95.25 177 THR A CA 1
ATOM 1383 C C . THR A 1 177 ? -10.000 13.939 5.163 1.00 95.25 177 THR A C 1
ATOM 1385 O O . THR A 1 177 ? -9.917 14.124 6.383 1.00 95.25 177 THR A O 1
ATOM 1388 N N . ILE A 1 178 ? -8.916 13.867 4.381 1.00 95.69 178 ILE A N 1
ATOM 1389 C CA . ILE A 1 178 ? -7.545 13.904 4.916 1.00 95.69 178 ILE A CA 1
ATOM 1390 C C . ILE A 1 178 ? -7.162 15.279 5.472 1.00 95.69 178 ILE A C 1
ATOM 1392 O O . ILE A 1 178 ? -6.368 15.348 6.413 1.00 95.69 178 ILE A O 1
ATOM 1396 N N . PHE A 1 179 ? -7.739 16.363 4.940 1.00 94.75 179 PHE A N 1
ATOM 1397 C CA . PHE A 1 179 ? -7.475 17.733 5.395 1.00 94.75 179 PHE A CA 1
ATOM 1398 C C . PHE A 1 179 ? -8.404 18.206 6.515 1.00 94.75 179 PHE A C 1
ATOM 1400 O O . PHE A 1 179 ? -8.201 19.288 7.083 1.00 94.75 179 PHE A O 1
ATOM 1407 N N . SER A 1 180 ? -9.399 17.398 6.880 1.00 93.62 180 SER A N 1
ATOM 1408 C CA . SER A 1 180 ? -10.213 17.646 8.063 1.00 93.62 180 SER A CA 1
ATOM 1409 C C . SER A 1 180 ? -9.351 17.599 9.334 1.00 93.62 180 SER A C 1
ATOM 1411 O O . SER A 1 180 ? -8.440 16.782 9.490 1.00 93.62 180 SER A O 1
ATOM 1413 N N . LYS A 1 181 ? -9.637 18.489 10.292 1.00 90.69 181 LYS A N 1
ATOM 1414 C CA . LYS A 1 181 ? -8.878 18.546 11.556 1.00 90.69 181 LYS A CA 1
ATOM 1415 C C . LYS A 1 181 ? -8.944 17.228 12.333 1.00 90.69 181 LYS A C 1
ATOM 1417 O O . LYS A 1 181 ? -7.978 16.879 13.007 1.00 90.69 181 LYS A O 1
ATOM 1422 N N . GLU A 1 182 ? -10.067 16.525 12.226 1.00 88.50 182 GLU A N 1
ATOM 1423 C CA . GLU A 1 182 ? -10.364 15.287 12.951 1.00 88.50 182 GLU A CA 1
ATOM 1424 C C . GLU A 1 182 ? -9.498 14.104 12.504 1.00 88.50 182 GLU A C 1
ATOM 1426 O O . GLU A 1 182 ? -9.225 13.237 13.330 1.00 88.50 182 GLU A O 1
ATOM 1431 N N . ASN A 1 183 ? -9.007 14.115 11.258 1.00 89.44 183 ASN A N 1
ATOM 1432 C CA . ASN A 1 183 ? -8.187 13.035 10.692 1.00 89.44 183 ASN A CA 1
ATOM 1433 C C . ASN A 1 183 ? -6.692 13.371 10.609 1.00 89.44 183 ASN A C 1
ATOM 1435 O O . ASN A 1 183 ? -5.893 12.532 10.218 1.00 89.44 183 ASN A O 1
ATOM 1439 N N . SER A 1 184 ? -6.285 14.580 11.010 1.00 89.62 184 SER A N 1
ATOM 1440 C CA . SER A 1 184 ? -4.901 15.068 10.869 1.00 89.62 184 SER A CA 1
ATOM 1441 C C . SER A 1 184 ? -3.818 14.187 11.529 1.00 89.62 184 SER A C 1
ATOM 1443 O O . SER A 1 184 ? -2.654 14.218 11.120 1.00 89.62 184 SER A O 1
ATOM 1445 N N . GLU A 1 185 ? -4.185 13.409 12.551 1.00 90.75 185 GLU A N 1
ATOM 1446 C CA . GLU A 1 185 ? -3.306 12.487 13.294 1.00 90.75 185 GLU A CA 1
ATOM 1447 C C . GLU A 1 185 ? -3.551 11.002 12.966 1.00 90.75 185 GLU A C 1
ATOM 1449 O O . GLU A 1 185 ? -3.003 10.129 13.651 1.00 90.75 185 GLU A O 1
ATOM 1454 N N . ASP A 1 186 ? -4.373 10.730 11.958 1.00 89.94 186 ASP A N 1
ATOM 1455 C CA . ASP A 1 186 ? -4.726 9.392 11.492 1.00 89.94 186 ASP A CA 1
ATOM 1456 C C . ASP A 1 186 ? -4.074 9.099 10.137 1.00 89.94 186 ASP A C 1
ATOM 1458 O O . ASP A 1 186 ? -3.524 9.994 9.479 1.00 89.94 186 ASP A O 1
ATOM 1462 N N . GLY A 1 187 ? -4.098 7.826 9.752 1.00 93.44 187 GLY A N 1
ATOM 1463 C CA . GLY A 1 187 ? -3.505 7.355 8.511 1.00 93.44 187 GLY A CA 1
ATOM 1464 C C . GLY A 1 187 ? -4.205 7.880 7.255 1.00 93.44 187 GLY A C 1
ATOM 1465 O O . GLY A 1 187 ? -5.342 8.344 7.287 1.00 93.44 187 GLY A O 1
ATOM 1466 N N . ALA A 1 188 ? -3.533 7.762 6.116 1.00 96.81 188 ALA A N 1
ATOM 1467 C CA . ALA A 1 188 ? -4.139 7.894 4.796 1.00 96.81 188 ALA A CA 1
ATOM 1468 C C . ALA A 1 188 ? -3.466 6.932 3.814 1.00 96.81 188 ALA A C 1
ATOM 1470 O O . ALA A 1 188 ? -2.263 6.668 3.922 1.00 96.81 188 ALA A O 1
ATOM 1471 N N . LEU A 1 189 ? -4.241 6.420 2.860 1.00 98.00 189 LEU A N 1
ATOM 1472 C CA . LEU A 1 189 ? -3.806 5.420 1.892 1.00 98.00 189 LEU A CA 1
ATOM 1473 C C . LEU A 1 189 ? -4.082 5.871 0.459 1.00 98.00 189 LEU A C 1
ATOM 1475 O O . LEU A 1 189 ? -5.185 6.308 0.137 1.00 98.00 189 LEU A O 1
ATOM 1479 N N . LEU A 1 190 ? -3.086 5.702 -0.407 1.00 98.31 190 LEU A N 1
ATOM 1480 C CA . LEU A 1 190 ? -3.241 5.773 -1.855 1.00 98.31 190 LEU A CA 1
ATOM 1481 C C . LEU A 1 190 ? -2.791 4.447 -2.469 1.00 98.31 190 LEU A C 1
ATOM 1483 O O . LEU A 1 190 ? -1.723 3.930 -2.132 1.00 98.31 190 LEU A O 1
ATOM 1487 N N . ILE A 1 191 ? -3.604 3.883 -3.357 1.00 98.00 191 ILE A N 1
ATOM 1488 C CA . ILE A 1 191 ? -3.391 2.543 -3.905 1.00 98.00 191 ILE A CA 1
ATOM 1489 C C . ILE A 1 191 ? -3.554 2.562 -5.425 1.00 98.00 191 ILE A C 1
ATOM 1491 O O . ILE A 1 191 ? -4.592 2.969 -5.940 1.00 98.00 191 ILE A O 1
ATOM 1495 N N . SER A 1 192 ? -2.546 2.062 -6.135 1.00 96.50 192 SER A N 1
ATOM 1496 C CA . SER A 1 192 ? -2.596 1.720 -7.563 1.00 96.50 192 SER A CA 1
ATOM 1497 C C . SER A 1 192 ? -2.258 0.243 -7.755 1.00 96.50 192 SER A C 1
ATOM 1499 O O . SER A 1 192 ? -2.252 -0.512 -6.789 1.00 96.50 192 SER A O 1
ATOM 1501 N N . ASP A 1 193 ? -1.992 -0.228 -8.971 1.00 92.50 193 ASP A N 1
ATOM 1502 C CA . ASP A 1 193 ? -1.690 -1.647 -9.179 1.00 92.50 193 ASP A CA 1
ATOM 1503 C C . ASP A 1 193 ? -0.362 -2.056 -8.517 1.00 92.50 193 ASP A C 1
ATOM 1505 O O . ASP A 1 193 ? -0.324 -3.031 -7.764 1.00 92.50 193 ASP A O 1
ATOM 1509 N N . ASN A 1 194 ? 0.697 -1.267 -8.710 1.00 92.62 194 ASN A N 1
ATOM 1510 C CA . ASN A 1 194 ? 2.069 -1.573 -8.295 1.00 92.62 194 ASN A CA 1
ATOM 1511 C C . ASN A 1 194 ? 2.590 -0.668 -7.166 1.00 92.62 194 ASN A C 1
ATOM 1513 O O . ASN A 1 194 ? 3.760 -0.772 -6.786 1.00 92.62 194 ASN A O 1
ATOM 1517 N N . VAL A 1 195 ? 1.759 0.226 -6.622 1.00 95.31 195 VAL A N 1
ATOM 1518 C CA . VAL A 1 195 ? 2.160 1.174 -5.571 1.00 95.31 195 VAL A CA 1
ATOM 1519 C C . VAL A 1 195 ? 1.166 1.144 -4.419 1.00 95.31 195 VAL A C 1
ATOM 1521 O O . VAL A 1 195 ? -0.052 1.114 -4.613 1.00 95.31 195 VAL A O 1
ATOM 1524 N N . ARG A 1 196 ? 1.696 1.165 -3.198 1.00 96.31 196 ARG A N 1
ATOM 1525 C CA . ARG A 1 196 ? 0.957 1.461 -1.969 1.00 96.31 196 ARG A CA 1
ATOM 1526 C C . ARG A 1 196 ? 1.633 2.657 -1.321 1.00 96.31 196 ARG A C 1
ATOM 1528 O O . ARG A 1 196 ? 2.813 2.574 -1.003 1.00 96.31 196 ARG A O 1
ATOM 1535 N N . ILE A 1 197 ? 0.918 3.756 -1.132 1.00 97.19 197 ILE A N 1
ATOM 1536 C CA . ILE A 1 197 ? 1.405 4.897 -0.355 1.00 97.19 197 ILE A CA 1
ATOM 1537 C C . ILE A 1 197 ? 0.614 4.920 0.940 1.00 97.19 197 ILE A C 1
ATOM 1539 O O . ILE A 1 197 ? -0.599 5.113 0.918 1.00 97.19 197 ILE A O 1
ATOM 1543 N N . TYR A 1 198 ? 1.296 4.720 2.060 1.00 96.62 198 TYR A N 1
ATOM 1544 C CA . TYR A 1 198 ? 0.708 4.862 3.383 1.00 96.62 198 TYR A CA 1
ATOM 1545 C C . TYR A 1 198 ? 1.370 6.019 4.109 1.00 96.62 198 TYR A C 1
ATOM 1547 O O . TYR A 1 198 ? 2.582 6.043 4.298 1.00 96.62 198 TYR A O 1
ATOM 1555 N N . VAL A 1 199 ? 0.568 6.986 4.538 1.00 95.88 199 VAL A N 1
ATOM 1556 C CA . VAL A 1 199 ? 1.046 8.099 5.354 1.00 95.88 199 VAL A CA 1
ATOM 1557 C C . VAL A 1 199 ? 0.454 7.938 6.748 1.00 95.88 199 VAL A C 1
ATOM 1559 O O . VAL A 1 199 ? -0.743 8.161 6.902 1.00 95.88 199 VAL A O 1
ATOM 1562 N N . PRO A 1 200 ? 1.248 7.613 7.788 1.00 92.62 200 PRO A N 1
ATOM 1563 C CA . PRO A 1 200 ? 0.706 7.370 9.130 1.00 92.62 200 PRO A CA 1
ATOM 1564 C C . PRO A 1 200 ? 0.027 8.577 9.788 1.00 92.62 200 PRO A C 1
ATOM 1566 O O . PRO A 1 200 ? -0.584 8.430 10.842 1.00 92.62 200 PRO A O 1
ATOM 1569 N N . LYS A 1 201 ? 0.220 9.783 9.237 1.00 93.19 201 LYS A N 1
ATOM 1570 C CA . LYS A 1 201 ? -0.424 11.022 9.687 1.00 93.19 201 LYS A CA 1
ATOM 1571 C C . LYS A 1 201 ? -0.758 11.907 8.494 1.00 93.19 201 LYS A C 1
ATOM 1573 O O . LYS A 1 201 ? 0.146 12.506 7.903 1.00 93.19 201 LYS A O 1
ATOM 1578 N N . SER A 1 202 ? -2.042 12.041 8.187 1.00 93.75 202 SER A N 1
ATOM 1579 C CA . SER A 1 202 ? -2.527 12.750 7.001 1.00 93.75 202 SER A CA 1
ATOM 1580 C C . SER A 1 202 ? -2.073 14.214 6.924 1.00 93.75 202 SER A C 1
ATOM 1582 O O . SER A 1 202 ? -1.873 14.739 5.834 1.00 93.75 202 SER A O 1
ATOM 1584 N N . LYS A 1 203 ? -1.811 14.874 8.063 1.00 94.25 203 LYS A N 1
ATOM 1585 C CA . LYS A 1 203 ? -1.334 16.271 8.105 1.00 94.25 203 LYS A CA 1
ATOM 1586 C C . LYS A 1 203 ? -0.016 16.532 7.370 1.00 94.25 203 LYS A C 1
ATOM 1588 O O . LYS A 1 203 ? 0.321 17.696 7.159 1.00 94.25 203 LYS A O 1
ATOM 1593 N N . TYR A 1 204 ? 0.763 15.490 7.072 1.00 94.88 204 TYR A N 1
ATOM 1594 C CA . TYR A 1 204 ? 2.012 15.611 6.316 1.00 94.88 204 TYR A CA 1
ATOM 1595 C C . TYR A 1 204 ? 1.819 15.495 4.800 1.00 94.88 204 TYR A C 1
ATOM 1597 O O . TYR A 1 204 ? 2.769 15.728 4.054 1.00 94.88 204 TYR A O 1
ATOM 1605 N N . ILE A 1 205 ? 0.607 15.174 4.342 1.00 95.44 205 ILE A N 1
ATOM 1606 C CA . ILE A 1 205 ? 0.256 15.197 2.924 1.00 95.44 205 ILE A CA 1
ATOM 1607 C C . ILE A 1 205 ? 0.189 16.662 2.447 1.00 95.44 205 ILE A C 1
ATOM 1609 O O . ILE A 1 205 ? -0.419 17.497 3.129 1.00 95.44 205 ILE A O 1
ATOM 1613 N N . PRO A 1 206 ? 0.808 17.010 1.300 1.00 93.94 206 PRO A N 1
ATOM 1614 C CA . PRO A 1 206 ? 0.700 18.346 0.716 1.00 93.94 206 PRO A CA 1
ATOM 1615 C C . PRO A 1 206 ? -0.750 18.738 0.433 1.00 93.94 206 PRO A C 1
ATOM 1617 O O . PRO A 1 206 ? -1.541 17.927 -0.031 1.00 93.94 206 PRO A O 1
ATOM 1620 N N . LYS A 1 207 ? -1.097 20.005 0.680 1.00 92.44 207 LYS A N 1
ATOM 1621 C CA . LYS A 1 207 ? -2.473 20.508 0.511 1.00 92.44 207 LYS A CA 1
ATOM 1622 C C . LYS A 1 207 ? -2.949 20.560 -0.940 1.00 92.44 207 LYS A C 1
ATOM 1624 O O . LYS A 1 207 ? -4.142 20.662 -1.175 1.00 92.44 207 LYS A O 1
ATOM 1629 N N . ASP A 1 208 ? -2.014 20.583 -1.878 1.00 91.19 208 ASP A N 1
ATOM 1630 C CA . ASP A 1 208 ? -2.216 20.621 -3.325 1.00 91.19 208 ASP A CA 1
ATOM 1631 C C . ASP A 1 208 ? -1.989 19.246 -3.973 1.00 91.19 208 ASP A C 1
ATOM 1633 O O . ASP A 1 208 ? -1.612 19.163 -5.147 1.00 91.19 208 ASP A O 1
ATOM 1637 N N . ILE A 1 209 ? -2.170 18.171 -3.194 1.00 94.75 209 ILE A N 1
ATOM 1638 C CA . ILE A 1 209 ? -2.136 16.805 -3.710 1.00 94.75 209 ILE A CA 1
ATOM 1639 C C . ILE A 1 209 ? -3.141 16.638 -4.854 1.00 94.75 209 ILE A C 1
ATOM 1641 O O . ILE A 1 209 ? -4.215 17.221 -4.849 1.00 94.75 209 ILE A O 1
ATOM 1645 N N . ASP A 1 210 ? -2.739 15.836 -5.832 1.00 95.19 210 ASP A N 1
ATOM 1646 C CA . ASP A 1 210 ? -3.598 15.240 -6.851 1.00 95.19 210 ASP A CA 1
ATOM 1647 C C . ASP A 1 210 ? -3.350 13.736 -6.706 1.00 95.19 210 ASP A C 1
ATOM 1649 O O . ASP A 1 210 ? -2.233 13.259 -6.960 1.00 95.19 210 ASP A O 1
ATOM 1653 N N . ALA A 1 211 ? -4.306 13.025 -6.108 1.00 96.44 211 ALA A N 1
ATOM 1654 C CA . ALA A 1 211 ? -4.127 11.638 -5.691 1.00 96.44 211 ALA A CA 1
ATOM 1655 C C . ALA A 1 211 ? -3.940 10.732 -6.911 1.00 96.44 211 ALA A C 1
ATOM 1657 O O . ALA A 1 211 ? -3.082 9.840 -6.894 1.00 96.44 211 ALA A O 1
ATOM 1658 N N . SER A 1 212 ? -4.686 11.009 -7.984 1.00 96.94 212 SER A N 1
ATOM 1659 C CA . SER A 1 212 ? -4.555 10.301 -9.250 1.00 96.94 212 SER A CA 1
ATOM 1660 C C . SER A 1 212 ? -3.178 10.534 -9.875 1.00 96.94 212 SER A C 1
ATOM 1662 O O . SER A 1 212 ? -2.479 9.561 -10.143 1.00 96.94 212 SER A O 1
ATOM 1664 N N . ASP A 1 213 ? -2.754 11.787 -10.085 1.00 96.06 213 ASP A N 1
ATOM 1665 C CA . ASP A 1 213 ? -1.459 12.140 -10.701 1.00 96.06 213 ASP A CA 1
ATOM 1666 C C . ASP A 1 213 ? -0.262 11.649 -9.873 1.00 96.06 213 ASP A C 1
ATOM 1668 O O . ASP A 1 213 ? 0.758 11.234 -10.437 1.00 96.06 213 ASP A O 1
ATOM 1672 N N . THR A 1 214 ? -0.389 11.639 -8.541 1.00 96.88 214 THR A N 1
ATOM 1673 C CA . THR A 1 214 ? 0.626 11.075 -7.640 1.00 96.88 214 THR A CA 1
ATOM 1674 C C . THR A 1 214 ? 0.837 9.594 -7.943 1.00 96.88 214 THR A C 1
ATOM 1676 O O . THR A 1 214 ? 1.950 9.184 -8.279 1.00 96.88 214 THR A O 1
ATOM 1679 N N . LEU A 1 215 ? -0.223 8.784 -7.878 1.00 97.75 215 LEU A N 1
ATOM 1680 C CA . LEU A 1 215 ? -0.128 7.346 -8.136 1.00 97.75 215 LEU A CA 1
ATOM 1681 C C . LEU A 1 215 ? 0.347 7.052 -9.565 1.00 97.75 215 LEU A C 1
ATOM 1683 O O . LEU A 1 215 ? 1.269 6.259 -9.762 1.00 97.75 215 LEU A O 1
ATOM 1687 N N . ASP A 1 216 ? -0.200 7.768 -10.547 1.00 97.19 216 ASP A N 1
ATOM 1688 C CA . ASP A 1 216 ? 0.205 7.695 -11.951 1.00 97.19 216 ASP A CA 1
ATOM 1689 C C . ASP A 1 216 ? 1.705 7.952 -12.144 1.00 97.19 216 ASP A C 1
ATOM 1691 O O . ASP A 1 216 ? 2.356 7.346 -13.001 1.00 97.19 216 ASP A O 1
ATOM 1695 N N . THR A 1 217 ? 2.263 8.893 -11.382 1.00 96.25 217 THR A N 1
ATOM 1696 C CA . THR A 1 217 ? 3.687 9.226 -11.426 1.00 96.25 217 THR A CA 1
ATOM 1697 C C . THR A 1 217 ? 4.530 8.068 -10.907 1.00 96.25 217 THR A C 1
ATOM 1699 O O . THR A 1 217 ? 5.477 7.664 -11.586 1.00 96.25 217 THR A O 1
ATOM 1702 N N . HIS A 1 218 ? 4.175 7.486 -9.761 1.00 96.69 218 HIS A N 1
ATOM 1703 C CA . HIS A 1 218 ? 4.890 6.331 -9.216 1.00 96.69 218 HIS A CA 1
ATOM 1704 C C . HIS A 1 218 ? 4.824 5.109 -10.149 1.00 96.69 218 HIS A C 1
ATOM 1706 O O . HIS A 1 218 ? 5.850 4.471 -10.391 1.00 96.69 218 HIS A O 1
ATOM 1712 N N . GLU A 1 219 ? 3.665 4.831 -10.753 1.00 95.69 219 GLU A N 1
ATOM 1713 C CA . GLU A 1 219 ? 3.504 3.777 -11.767 1.00 95.69 219 GLU A CA 1
ATOM 1714 C C . GLU A 1 219 ? 4.430 3.995 -12.975 1.00 95.69 219 GLU A C 1
ATOM 1716 O O . GLU A 1 219 ? 5.152 3.091 -13.405 1.00 95.69 219 GLU A O 1
ATOM 1721 N N . LYS A 1 220 ? 4.487 5.229 -13.497 1.00 95.12 220 LYS A N 1
ATOM 1722 C CA . LYS A 1 220 ? 5.380 5.594 -14.613 1.00 95.12 220 LYS A CA 1
ATOM 1723 C C . LYS A 1 220 ? 6.854 5.433 -14.246 1.00 95.12 220 LYS A C 1
ATOM 1725 O O . LYS A 1 220 ? 7.652 5.040 -15.104 1.00 95.12 220 LYS A O 1
ATOM 1730 N N . ILE A 1 221 ? 7.233 5.723 -13.000 1.00 94.31 221 ILE A N 1
ATOM 1731 C CA . ILE A 1 221 ? 8.599 5.510 -12.510 1.00 94.31 221 ILE A CA 1
ATOM 1732 C C . ILE A 1 221 ? 8.918 4.012 -12.501 1.00 94.31 221 ILE A C 1
ATOM 1734 O O . ILE A 1 221 ? 9.913 3.619 -13.107 1.00 94.31 221 ILE A O 1
ATOM 1738 N N . ILE A 1 222 ? 8.057 3.171 -11.917 1.00 93.06 222 ILE A N 1
ATOM 1739 C CA . ILE A 1 222 ? 8.236 1.708 -11.901 1.00 93.06 222 ILE A CA 1
ATOM 1740 C C . ILE A 1 222 ? 8.386 1.166 -13.326 1.00 93.06 222 ILE A C 1
ATOM 1742 O O . ILE A 1 222 ? 9.370 0.489 -13.622 1.00 93.06 222 ILE A O 1
ATOM 1746 N N . ALA A 1 223 ? 7.485 1.533 -14.240 1.00 92.69 223 ALA A N 1
ATOM 1747 C CA . ALA A 1 223 ? 7.561 1.119 -15.641 1.00 92.69 223 ALA A CA 1
ATOM 1748 C C . ALA A 1 223 ? 8.874 1.560 -16.317 1.00 92.69 223 ALA A C 1
ATOM 1750 O O . ALA A 1 223 ? 9.481 0.806 -17.082 1.00 92.69 223 ALA A O 1
ATOM 1751 N N . THR A 1 224 ? 9.349 2.773 -16.016 1.00 93.06 224 THR A N 1
ATOM 1752 C CA . THR A 1 224 ? 10.620 3.289 -16.543 1.00 93.06 224 THR A CA 1
ATOM 1753 C C . THR A 1 224 ? 11.808 2.480 -16.028 1.00 93.06 224 THR A C 1
ATOM 1755 O O . THR A 1 224 ? 12.668 2.101 -16.823 1.00 93.06 224 THR A O 1
ATOM 1758 N N . TYR A 1 225 ? 11.858 2.182 -14.729 1.00 92.94 225 TYR A N 1
ATOM 1759 C CA . TYR A 1 225 ? 12.953 1.405 -14.150 1.00 92.94 225 TYR A CA 1
ATOM 1760 C C . TYR A 1 225 ? 12.928 -0.061 -14.581 1.00 92.94 225 TYR A C 1
ATOM 1762 O O . TYR A 1 225 ? 13.987 -0.580 -14.921 1.00 92.94 225 TYR A O 1
ATOM 1770 N N . ASN A 1 226 ? 11.755 -0.697 -14.686 1.00 91.50 226 ASN A N 1
ATOM 1771 C CA . ASN A 1 226 ? 11.617 -2.019 -15.307 1.00 91.50 226 ASN A CA 1
ATOM 1772 C C . ASN A 1 226 ? 12.242 -2.017 -16.714 1.00 91.50 226 ASN A C 1
ATOM 1774 O O . ASN A 1 226 ? 13.138 -2.813 -16.999 1.00 91.50 226 ASN A O 1
ATOM 1778 N N . LYS A 1 227 ? 11.871 -1.046 -17.561 1.00 91.62 227 LYS A N 1
ATOM 1779 C CA . LYS A 1 227 ? 12.414 -0.914 -18.920 1.00 91.62 227 LYS A CA 1
ATOM 1780 C C . LYS A 1 227 ? 13.931 -0.702 -18.943 1.00 91.62 227 LYS A C 1
ATOM 1782 O O . LYS A 1 227 ? 14.622 -1.338 -19.735 1.00 91.62 227 LYS A O 1
ATOM 1787 N N . VAL A 1 228 ? 14.465 0.191 -18.106 1.00 92.38 228 VAL A N 1
ATOM 1788 C CA . VAL A 1 228 ? 15.916 0.463 -18.030 1.00 92.38 228 VAL A CA 1
ATOM 1789 C C . VAL A 1 228 ? 16.679 -0.745 -17.486 1.00 92.38 228 VAL A C 1
ATOM 1791 O O . VAL A 1 228 ? 17.782 -1.033 -17.947 1.00 92.38 228 VAL A O 1
ATOM 1794 N N . ALA A 1 229 ? 16.069 -1.503 -16.577 1.00 91.31 229 ALA A N 1
ATOM 1795 C CA . ALA A 1 229 ? 16.583 -2.775 -16.097 1.00 91.31 229 ALA A CA 1
ATOM 1796 C C . ALA A 1 229 ? 16.443 -3.903 -17.133 1.00 91.31 229 ALA A C 1
A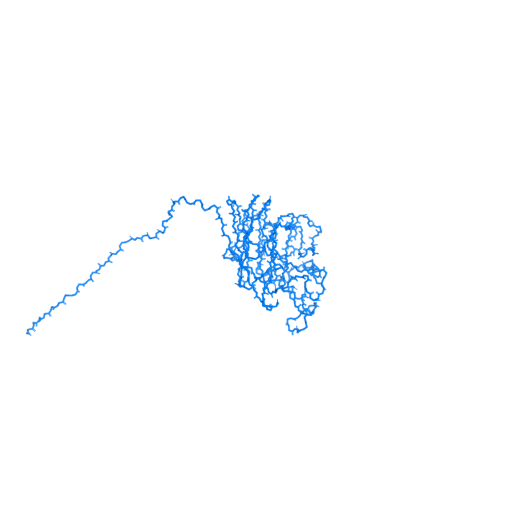TOM 1798 O O . ALA A 1 229 ? 16.848 -5.025 -16.845 1.00 91.31 229 ALA A O 1
ATOM 1799 N N . GLY A 1 230 ? 15.909 -3.653 -18.334 1.00 90.69 230 GLY A N 1
ATOM 1800 C CA . GLY A 1 230 ? 15.728 -4.669 -19.372 1.00 90.69 230 GLY A CA 1
ATOM 1801 C C . GLY A 1 230 ? 14.656 -5.706 -19.036 1.00 90.69 230 GLY A C 1
ATOM 1802 O O . GLY A 1 230 ? 14.732 -6.825 -19.533 1.00 90.69 230 GLY A O 1
ATOM 1803 N N . LEU A 1 231 ? 13.704 -5.351 -18.172 1.00 90.19 231 LEU A N 1
ATOM 1804 C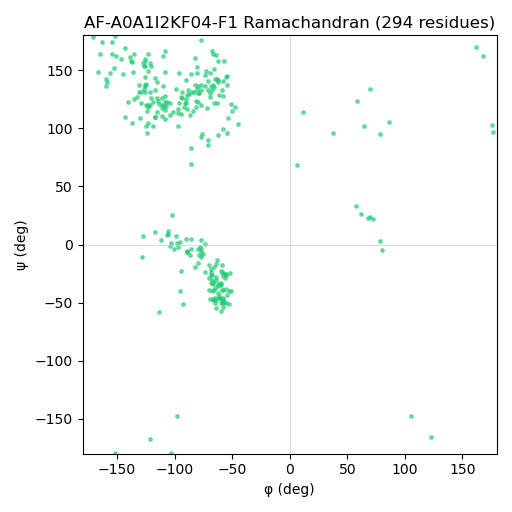 CA . LEU A 1 231 ? 12.535 -6.162 -17.875 1.00 90.19 231 LEU A CA 1
ATOM 1805 C C . LEU A 1 231 ? 11.400 -5.786 -18.837 1.00 90.19 231 LEU A C 1
ATOM 1807 O O . LEU A 1 231 ? 11.015 -4.617 -18.908 1.00 90.19 231 LEU A O 1
ATOM 1811 N N . ASP A 1 232 ? 10.902 -6.755 -19.600 1.00 82.75 232 ASP A N 1
ATOM 1812 C CA . ASP A 1 232 ? 9.919 -6.555 -20.668 1.00 82.75 232 ASP A CA 1
ATOM 1813 C C . ASP A 1 232 ? 8.903 -7.701 -20.669 1.00 82.75 232 ASP A C 1
ATOM 1815 O O . ASP A 1 232 ? 9.272 -8.861 -20.836 1.00 82.75 232 ASP A O 1
ATOM 1819 N N . GLU A 1 233 ? 7.619 -7.364 -20.540 1.00 74.88 233 GLU A N 1
ATOM 1820 C CA . GLU A 1 233 ? 6.486 -8.301 -20.626 1.00 74.88 233 GLU A CA 1
ATOM 1821 C C . GLU A 1 233 ? 6.466 -9.095 -21.939 1.00 74.88 233 GLU A C 1
ATOM 1823 O O . GLU A 1 233 ? 5.918 -10.191 -22.008 1.00 74.88 233 GLU A O 1
ATOM 1828 N N . LYS A 1 234 ? 7.052 -8.547 -23.011 1.00 79.62 234 LYS A N 1
ATOM 1829 C CA . LYS A 1 234 ? 7.102 -9.194 -24.330 1.00 79.62 234 LYS A CA 1
ATOM 1830 C C . LYS A 1 234 ? 8.277 -10.153 -24.480 1.00 79.62 234 LYS A C 1
ATOM 1832 O O . LYS A 1 234 ? 8.421 -10.776 -25.535 1.00 79.62 234 LYS A O 1
ATOM 1837 N N . ASN A 1 235 ? 9.148 -10.237 -23.478 1.00 76.00 235 ASN A N 1
ATOM 1838 C CA . ASN A 1 235 ? 10.300 -11.115 -23.499 1.00 76.00 235 ASN A CA 1
ATOM 1839 C C . ASN A 1 235 ? 9.936 -12.469 -22.881 1.00 76.00 235 ASN A C 1
ATOM 1841 O O . ASN A 1 235 ? 9.534 -12.549 -21.728 1.00 76.00 235 ASN A O 1
ATOM 1845 N N . ASN A 1 236 ? 10.111 -13.542 -23.653 1.00 75.75 236 ASN A N 1
ATOM 1846 C CA . ASN A 1 236 ? 9.811 -14.903 -23.200 1.00 75.75 236 ASN A CA 1
ATOM 1847 C C . ASN A 1 236 ? 10.885 -15.482 -22.259 1.00 75.75 236 ASN A C 1
ATOM 1849 O O . ASN A 1 236 ? 10.723 -16.597 -21.771 1.00 75.75 236 ASN A O 1
ATOM 1853 N N . ASP A 1 237 ? 12.008 -14.788 -22.062 1.00 83.00 237 ASP A N 1
ATOM 1854 C CA . ASP A 1 237 ? 13.040 -15.200 -21.114 1.00 83.00 237 ASP A CA 1
ATOM 1855 C C . ASP A 1 237 ? 12.652 -14.766 -19.697 1.00 83.00 237 ASP A C 1
ATOM 1857 O O . ASP A 1 237 ? 12.553 -13.572 -19.405 1.00 83.00 237 ASP A O 1
ATOM 1861 N N . GLU A 1 238 ? 12.481 -15.741 -18.802 1.00 78.88 238 GLU A N 1
ATOM 1862 C CA . GLU A 1 238 ? 12.047 -15.512 -17.425 1.00 78.88 238 GLU A CA 1
ATOM 1863 C C . GLU A 1 238 ? 12.981 -14.575 -16.634 1.00 78.88 238 GLU A C 1
ATOM 1865 O O . GLU A 1 238 ? 12.547 -13.961 -15.659 1.00 78.88 238 GLU A O 1
ATOM 1870 N N . ILE A 1 239 ? 14.261 -14.437 -17.019 1.00 85.31 239 ILE A N 1
ATOM 1871 C CA . ILE A 1 239 ? 15.183 -13.482 -16.374 1.00 85.31 239 ILE A CA 1
ATOM 1872 C C . ILE A 1 239 ? 14.837 -12.019 -16.692 1.00 85.31 239 ILE A C 1
ATOM 1874 O O . ILE A 1 239 ? 15.292 -11.108 -16.004 1.00 85.31 239 ILE A O 1
ATOM 1878 N N . ASN A 1 240 ? 14.044 -11.781 -17.734 1.00 85.06 240 ASN A N 1
ATOM 1879 C CA . ASN A 1 240 ? 13.620 -10.454 -18.167 1.00 85.06 240 ASN A CA 1
ATOM 1880 C C . ASN A 1 240 ? 12.153 -10.179 -17.818 1.00 85.06 240 ASN A C 1
ATOM 1882 O O . ASN A 1 240 ? 11.596 -9.190 -18.287 1.00 85.06 240 ASN A O 1
ATOM 1886 N N . ARG A 1 241 ? 11.524 -11.015 -16.986 1.00 85.31 241 ARG A N 1
ATOM 1887 C CA . ARG A 1 241 ? 10.160 -10.768 -16.520 1.00 85.31 241 ARG A CA 1
ATOM 1888 C C . ARG A 1 241 ? 10.103 -9.511 -15.633 1.00 85.31 241 ARG A C 1
ATOM 1890 O O . ARG A 1 241 ? 10.955 -9.366 -14.750 1.00 85.31 241 ARG A O 1
ATOM 1897 N N . PRO A 1 242 ? 9.108 -8.625 -15.815 1.00 86.19 242 PRO A N 1
ATOM 1898 C CA . PRO A 1 242 ? 8.869 -7.507 -14.911 1.00 86.19 242 PRO A CA 1
ATOM 1899 C C . PRO A 1 242 ? 8.651 -7.931 -13.461 1.00 86.19 242 PRO A C 1
ATOM 1901 O O . PRO A 1 242 ? 8.295 -9.066 -13.142 1.00 86.19 242 PRO A O 1
ATOM 1904 N N . ARG A 1 243 ? 8.881 -6.978 -12.562 1.00 86.00 243 ARG A N 1
ATOM 1905 C CA . ARG A 1 243 ? 8.614 -7.149 -11.137 1.00 86.00 243 ARG A CA 1
ATOM 1906 C C . ARG A 1 243 ? 7.154 -6.789 -10.878 1.00 86.00 243 ARG A C 1
ATOM 1908 O O . ARG A 1 243 ? 6.802 -5.619 -10.967 1.00 86.00 243 ARG A O 1
ATOM 1915 N N . GLU A 1 244 ? 6.351 -7.795 -10.543 1.00 83.88 244 GLU A N 1
ATOM 1916 C CA . GLU A 1 244 ? 4.881 -7.699 -10.417 1.00 83.88 244 GLU A CA 1
ATOM 1917 C C . GLU A 1 244 ? 4.375 -7.642 -8.960 1.00 83.88 244 GLU A C 1
ATOM 1919 O O . GLU A 1 244 ? 3.174 -7.603 -8.694 1.00 83.88 244 GLU A O 1
ATOM 1924 N N . ASN A 1 245 ? 5.289 -7.652 -7.984 1.00 87.81 245 ASN A N 1
ATOM 1925 C CA . ASN A 1 245 ? 4.964 -7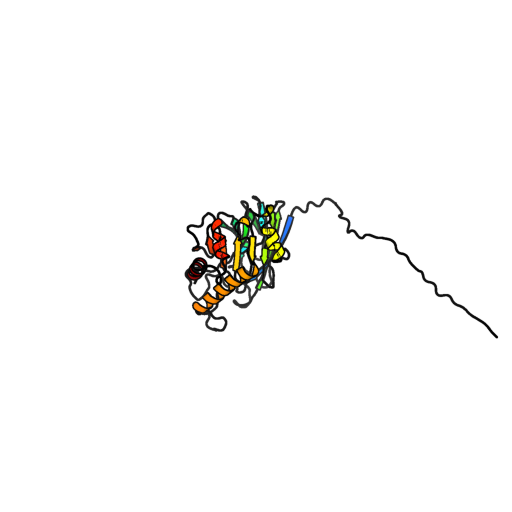.224 -6.619 1.00 87.81 245 ASN A CA 1
ATOM 1926 C C . ASN A 1 245 ? 4.919 -5.680 -6.568 1.00 87.81 245 ASN A C 1
ATOM 1928 O O . ASN A 1 245 ? 5.218 -5.017 -7.558 1.00 87.81 245 ASN A O 1
ATOM 1932 N N . PHE A 1 246 ? 4.569 -5.077 -5.434 1.00 89.00 246 PHE A N 1
ATOM 1933 C CA . PHE A 1 246 ? 4.389 -3.621 -5.355 1.00 89.00 246 PHE A CA 1
ATOM 1934 C C . PHE A 1 246 ? 5.474 -2.918 -4.541 1.00 89.00 246 PHE A C 1
ATOM 1936 O O . PHE A 1 246 ? 6.185 -3.508 -3.726 1.00 89.00 246 PHE A O 1
ATOM 1943 N N . VAL A 1 247 ? 5.574 -1.611 -4.746 1.00 92.62 247 VAL A N 1
ATOM 1944 C CA . VAL A 1 247 ? 6.401 -0.708 -3.951 1.00 92.62 247 VAL A CA 1
ATOM 1945 C C . VAL A 1 247 ? 5.546 -0.101 -2.844 1.00 92.62 247 VAL A C 1
ATOM 1947 O O . VAL A 1 247 ? 4.502 0.490 -3.119 1.00 92.62 247 VAL A O 1
ATOM 1950 N N . LEU A 1 248 ? 5.994 -0.231 -1.594 1.00 94.56 248 LEU A N 1
ATOM 1951 C CA . LEU A 1 248 ? 5.432 0.519 -0.472 1.00 94.56 248 LEU A CA 1
ATOM 1952 C C . LEU A 1 248 ? 6.206 1.830 -0.317 1.00 94.56 248 LEU A C 1
ATOM 1954 O O . LEU A 1 248 ? 7.426 1.808 -0.171 1.00 94.56 248 LEU A O 1
ATOM 1958 N N . VAL A 1 249 ? 5.490 2.946 -0.326 1.00 95.88 249 VAL A N 1
ATOM 1959 C CA . VAL A 1 249 ? 5.976 4.273 0.050 1.00 95.88 249 VAL A CA 1
ATOM 1960 C C . VAL A 1 249 ? 5.375 4.603 1.408 1.00 95.88 249 VAL A C 1
ATOM 1962 O O . VAL A 1 249 ? 4.154 4.573 1.567 1.00 95.88 249 VAL A O 1
ATOM 1965 N N . SER A 1 250 ? 6.211 4.890 2.399 1.00 94.88 250 SER A N 1
ATOM 1966 C CA . SER A 1 250 ? 5.744 5.218 3.743 1.00 94.88 250 SER A CA 1
ATOM 1967 C C . SER A 1 250 ? 6.723 6.129 4.478 1.00 94.88 250 SER A C 1
ATOM 1969 O O . SER A 1 250 ? 7.755 6.537 3.945 1.00 94.88 250 SER A O 1
ATOM 1971 N N . ALA A 1 251 ? 6.368 6.482 5.708 1.00 92.25 251 ALA A N 1
ATOM 1972 C CA . ALA A 1 251 ? 7.245 7.186 6.620 1.00 92.25 251 ALA A CA 1
ATOM 1973 C C . ALA A 1 251 ? 7.184 6.602 8.027 1.00 92.25 251 ALA A C 1
ATOM 1975 O O . ALA A 1 251 ? 6.129 6.171 8.496 1.00 92.25 251 ALA A O 1
ATOM 1976 N N . ARG A 1 252 ? 8.305 6.666 8.745 1.00 91.81 252 ARG A N 1
ATOM 1977 C CA . ARG A 1 252 ? 8.374 6.265 10.151 1.00 91.81 252 ARG A CA 1
ATOM 1978 C C . ARG A 1 252 ? 9.464 7.005 10.923 1.00 91.81 252 ARG A C 1
ATOM 1980 O O . ARG A 1 252 ? 10.490 7.383 10.374 1.00 91.81 252 ARG A O 1
ATOM 1987 N N . ASN A 1 253 ? 9.272 7.178 12.227 1.00 90.06 253 ASN A N 1
ATOM 1988 C CA . ASN A 1 253 ? 10.236 7.857 13.101 1.00 90.06 253 ASN A CA 1
ATOM 1989 C C . ASN A 1 253 ? 11.550 7.082 13.273 1.00 90.06 253 ASN A C 1
ATOM 1991 O O . ASN A 1 253 ? 12.570 7.690 13.579 1.00 90.06 253 ASN A O 1
ATOM 1995 N N . GLU A 1 254 ? 11.532 5.752 13.125 1.00 86.19 254 GLU A N 1
ATOM 1996 C CA . GLU A 1 254 ? 12.745 4.925 13.203 1.00 86.19 254 GLU A CA 1
ATOM 1997 C C . GLU A 1 254 ? 13.590 4.993 11.911 1.00 86.19 254 GLU A C 1
ATOM 1999 O O . GLU A 1 254 ? 14.662 4.389 11.853 1.00 86.19 254 GLU A O 1
ATOM 2004 N N . GLN A 1 255 ? 13.139 5.721 10.879 1.00 87.06 255 GLN A N 1
ATOM 2005 C CA . GLN A 1 255 ? 13.900 5.917 9.650 1.00 87.06 255 GLN A CA 1
ATOM 2006 C C . GLN A 1 255 ? 15.143 6.778 9.916 1.00 87.06 255 GLN A C 1
ATOM 2008 O O . GLN A 1 255 ? 15.100 7.781 10.630 1.00 87.06 255 GLN A O 1
ATOM 2013 N N . ALA A 1 256 ? 16.269 6.367 9.333 1.00 78.38 256 ALA A N 1
ATOM 2014 C CA . ALA A 1 256 ? 17.520 7.108 9.389 1.00 78.38 256 ALA A CA 1
ATOM 2015 C C . ALA A 1 256 ? 17.810 7.743 8.025 1.00 78.38 256 ALA A C 1
ATOM 2017 O O . ALA A 1 256 ? 18.004 7.034 7.042 1.00 78.38 256 ALA A O 1
ATOM 2018 N N . GLY A 1 257 ? 17.898 9.072 7.975 1.00 84.12 257 GLY A N 1
ATOM 2019 C CA . GLY A 1 257 ? 18.239 9.819 6.764 1.00 84.12 257 GLY A CA 1
ATOM 2020 C C . GLY A 1 257 ? 17.174 10.842 6.385 1.00 84.12 257 GLY A C 1
ATOM 2021 O O . GLY A 1 257 ? 16.332 11.216 7.197 1.00 84.12 257 GLY A O 1
ATOM 2022 N N . TYR A 1 258 ? 17.255 11.340 5.152 1.00 90.38 258 TYR A N 1
ATOM 2023 C CA . TYR A 1 258 ? 16.252 12.254 4.603 1.00 90.38 258 TYR A CA 1
ATOM 2024 C C . TYR A 1 258 ? 15.175 11.485 3.836 1.00 90.38 258 TYR A C 1
ATOM 2026 O O . TYR A 1 258 ? 13.993 11.629 4.128 1.00 90.38 258 TYR A O 1
ATOM 2034 N N . MET A 1 259 ? 15.608 10.627 2.917 1.00 94.00 259 MET A N 1
ATOM 2035 C CA . MET A 1 259 ? 14.840 9.613 2.197 1.00 94.00 259 MET A CA 1
ATOM 2036 C C . MET A 1 259 ? 15.707 8.349 2.154 1.00 94.00 259 MET A C 1
ATOM 2038 O O . MET A 1 259 ? 16.919 8.431 2.380 1.00 94.00 259 MET A O 1
ATOM 2042 N N . SER A 1 260 ? 15.097 7.185 1.960 1.00 92.44 260 SER A N 1
ATOM 2043 C CA . SER A 1 260 ? 15.832 5.931 1.804 1.00 92.44 260 SER A CA 1
ATOM 2044 C C . SER A 1 260 ? 14.989 4.872 1.111 1.00 92.44 260 SER A C 1
ATOM 2046 O O . SER A 1 260 ? 13.827 4.693 1.464 1.00 92.44 260 SER A O 1
ATOM 2048 N N . ALA A 1 261 ? 15.601 4.067 0.259 1.00 90.19 261 ALA A N 1
ATOM 2049 C CA . ALA A 1 261 ? 15.118 2.735 -0.064 1.00 90.19 261 ALA A CA 1
ATOM 2050 C C . ALA A 1 261 ? 15.766 1.712 0.878 1.00 90.19 261 ALA A C 1
ATOM 2052 O O . ALA A 1 261 ? 16.987 1.542 0.904 1.00 90.19 261 ALA A O 1
ATOM 2053 N N . GLY A 1 262 ? 14.961 1.007 1.669 1.00 77.19 262 GLY A N 1
ATOM 2054 C CA . GLY A 1 262 ? 15.475 0.030 2.623 1.00 77.19 262 GLY A CA 1
ATOM 2055 C C . GLY A 1 262 ? 14.382 -0.866 3.181 1.00 77.19 262 GLY A C 1
ATOM 2056 O O . GLY A 1 262 ? 13.234 -0.458 3.310 1.00 77.19 262 GLY A O 1
ATOM 2057 N N . GLY A 1 263 ? 14.726 -2.119 3.497 1.00 65.88 263 GLY A N 1
ATOM 2058 C CA . GLY A 1 263 ? 13.770 -3.054 4.100 1.00 65.88 263 GLY A CA 1
ATOM 2059 C C . GLY A 1 263 ? 12.502 -3.278 3.266 1.00 65.88 263 GLY A C 1
ATOM 2060 O O . GLY A 1 263 ? 11.456 -3.508 3.853 1.00 65.88 263 GLY A O 1
ATOM 2061 N N . GLN A 1 264 ? 12.617 -3.229 1.929 1.00 75.31 264 GLN A N 1
ATOM 2062 C CA . GLN A 1 264 ? 11.543 -3.428 0.935 1.00 75.31 264 GLN A CA 1
ATOM 2063 C C . GLN A 1 264 ? 10.595 -2.237 0.692 1.00 75.31 264 GLN A C 1
ATOM 2065 O O . GLN A 1 264 ? 9.690 -2.361 -0.130 1.00 75.31 264 GLN A O 1
ATOM 2070 N N . MET A 1 265 ? 10.813 -1.079 1.325 1.00 88.69 265 MET A N 1
ATOM 2071 C CA . MET A 1 265 ? 10.007 0.134 1.113 1.00 88.69 265 MET A CA 1
ATOM 2072 C C . MET A 1 265 ? 10.849 1.359 0.743 1.00 88.69 265 MET A C 1
ATOM 2074 O O . MET A 1 265 ? 12.045 1.433 1.038 1.00 88.69 265 MET A O 1
ATOM 2078 N N . LEU A 1 266 ? 10.185 2.325 0.113 1.00 93.69 266 LEU A N 1
ATOM 2079 C CA . LEU A 1 266 ? 10.614 3.713 0.026 1.00 93.69 266 LEU A CA 1
ATOM 2080 C C . LEU A 1 266 ? 10.154 4.417 1.303 1.00 93.69 266 LEU A C 1
ATOM 2082 O O . LEU A 1 266 ? 8.962 4.502 1.587 1.00 93.69 266 LEU A O 1
ATOM 2086 N N . ASP A 1 267 ? 11.116 4.860 2.096 1.00 92.00 267 ASP A N 1
ATOM 2087 C CA . ASP A 1 267 ? 10.927 5.275 3.481 1.00 92.00 267 ASP A CA 1
ATOM 2088 C C . ASP A 1 267 ? 11.501 6.676 3.706 1.00 92.00 267 ASP A C 1
ATOM 2090 O O . ASP A 1 267 ? 12.376 7.150 2.971 1.00 92.00 267 ASP A O 1
ATOM 2094 N N . THR A 1 268 ? 10.990 7.358 4.722 1.00 94.25 268 THR A N 1
ATOM 2095 C CA . THR A 1 268 ? 11.435 8.685 5.148 1.00 94.25 268 THR A CA 1
ATOM 2096 C C . THR A 1 268 ? 10.933 8.996 6.563 1.00 94.25 268 THR A C 1
ATOM 2098 O O . THR A 1 268 ? 10.156 8.245 7.152 1.00 94.25 268 THR A O 1
ATOM 2101 N N . LEU A 1 269 ? 11.355 10.123 7.134 1.00 92.69 269 LEU A N 1
ATOM 2102 C CA . LEU A 1 269 ? 10.721 10.670 8.330 1.00 92.69 269 LEU A CA 1
ATOM 2103 C C . LEU A 1 269 ? 9.356 11.288 7.972 1.00 92.69 269 LEU A C 1
ATOM 2105 O O . LEU A 1 269 ? 9.238 11.906 6.914 1.00 92.69 269 LEU A O 1
ATOM 2109 N N . PRO A 1 270 ? 8.337 11.233 8.851 1.00 91.06 270 PRO A N 1
ATOM 2110 C CA . PRO A 1 270 ? 6.985 11.707 8.532 1.00 91.06 270 PRO A CA 1
ATOM 2111 C C . PRO A 1 270 ? 6.908 13.122 7.948 1.00 91.06 270 PRO A C 1
ATOM 2113 O O . PRO A 1 270 ? 6.188 13.352 6.984 1.00 91.06 270 PRO A O 1
ATOM 2116 N N . GLN A 1 271 ? 7.699 14.069 8.458 1.00 90.75 271 GLN A N 1
ATOM 2117 C CA . GLN A 1 271 ? 7.730 15.445 7.952 1.00 90.75 271 GLN A CA 1
ATOM 2118 C C . GLN A 1 271 ? 8.271 15.588 6.518 1.00 90.75 271 GLN A C 1
ATOM 2120 O O . GLN A 1 271 ? 8.020 16.604 5.873 1.00 90.75 271 GLN A O 1
ATOM 2125 N N . ASN A 1 272 ? 9.000 14.592 6.018 1.00 94.31 272 ASN A N 1
ATOM 2126 C CA . ASN A 1 272 ? 9.642 14.592 4.706 1.00 94.31 272 ASN A CA 1
ATOM 2127 C C . ASN A 1 272 ? 8.850 13.786 3.663 1.00 94.31 272 ASN A C 1
ATOM 2129 O O . ASN A 1 272 ? 9.221 13.799 2.496 1.00 94.31 272 ASN A O 1
ATOM 2133 N N . ILE A 1 273 ? 7.741 13.128 4.038 1.00 94.12 273 ILE A N 1
ATOM 2134 C CA . ILE A 1 273 ? 6.942 12.309 3.106 1.00 94.12 273 ILE A CA 1
ATOM 2135 C C . ILE A 1 273 ? 6.468 13.090 1.876 1.00 94.12 273 ILE A C 1
ATOM 2137 O O . ILE A 1 273 ? 6.365 12.516 0.797 1.00 94.12 273 ILE A O 1
ATOM 2141 N N . HIS A 1 274 ? 6.271 14.406 2.011 1.00 92.56 274 HIS A N 1
ATOM 2142 C CA . HIS A 1 274 ? 5.934 15.312 0.911 1.00 92.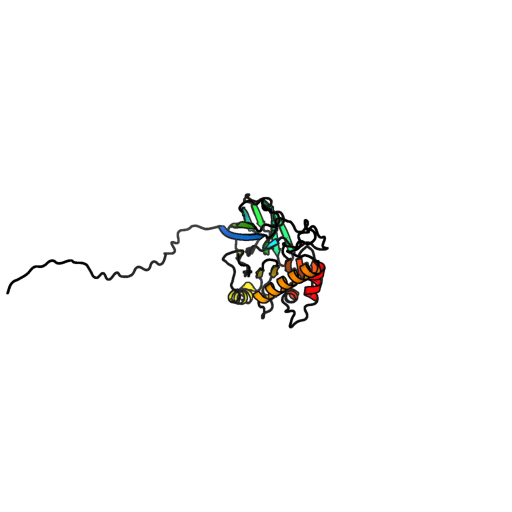56 274 HIS A CA 1
ATOM 2143 C C . HIS A 1 274 ? 6.893 15.216 -0.291 1.00 92.56 274 HIS A C 1
ATOM 2145 O O . HIS A 1 274 ? 6.486 15.514 -1.409 1.00 92.56 274 HIS A O 1
ATOM 2151 N N . GLU A 1 275 ? 8.137 14.773 -0.092 1.00 94.69 275 GLU A N 1
ATOM 2152 C CA . GLU A 1 275 ? 9.110 14.538 -1.163 1.00 94.69 275 GLU A CA 1
ATOM 2153 C C . GLU A 1 275 ? 8.648 13.483 -2.177 1.00 94.69 275 GLU A C 1
ATOM 2155 O O . GLU A 1 275 ? 8.909 13.631 -3.370 1.00 94.69 275 GLU A O 1
ATOM 2160 N N . TYR A 1 276 ? 7.911 12.462 -1.732 1.00 95.56 276 TYR A N 1
ATOM 2161 C CA . TYR A 1 276 ? 7.342 11.438 -2.613 1.00 95.56 276 TYR A CA 1
ATOM 2162 C C . TYR A 1 276 ? 6.066 11.900 -3.334 1.00 95.56 276 TYR A C 1
ATOM 2164 O O . TYR A 1 276 ? 5.628 11.244 -4.264 1.00 95.56 276 TYR A O 1
ATOM 2172 N N . PHE A 1 277 ? 5.498 13.054 -2.973 1.00 95.38 277 PHE A N 1
ATOM 2173 C CA . PHE A 1 277 ? 4.340 13.646 -3.660 1.00 95.38 277 PHE A CA 1
ATOM 2174 C C . PHE A 1 277 ? 4.744 14.693 -4.714 1.00 95.38 277 PHE A C 1
ATOM 2176 O O . PHE A 1 277 ? 3.888 15.339 -5.322 1.00 95.38 277 PHE A O 1
ATOM 2183 N N . LYS A 1 278 ? 6.048 14.918 -4.921 1.00 92.31 278 LYS A N 1
ATOM 2184 C CA . LYS A 1 278 ? 6.542 15.944 -5.847 1.00 92.31 278 LYS A CA 1
ATOM 2185 C C . LYS A 1 278 ? 6.305 15.572 -7.310 1.00 92.31 278 LYS A C 1
ATOM 2187 O O . LYS A 1 278 ? 6.556 14.449 -7.740 1.00 92.31 278 LYS A O 1
ATOM 2192 N N . LYS A 1 279 ? 5.931 16.573 -8.110 1.00 88.81 279 LYS A N 1
ATOM 2193 C CA . LYS A 1 279 ? 5.608 16.440 -9.537 1.00 88.81 279 LYS A CA 1
ATOM 2194 C C . LYS A 1 279 ? 6.862 16.618 -10.416 1.00 88.81 279 LYS A C 1
ATOM 2196 O O . LYS A 1 279 ? 7.395 17.730 -10.489 1.00 88.81 279 LYS A O 1
ATOM 2201 N N . PRO A 1 280 ? 7.311 15.594 -11.177 1.00 86.44 280 PRO A N 1
ATOM 2202 C CA . PRO A 1 280 ? 8.567 15.639 -11.945 1.00 86.44 280 PRO A CA 1
ATOM 2203 C C . PRO A 1 280 ? 8.699 16.764 -12.976 1.00 86.44 280 PRO A C 1
ATOM 2205 O O . PRO A 1 280 ? 9.805 17.141 -13.351 1.00 86.44 280 PRO A O 1
ATOM 2208 N N . LYS A 1 281 ? 7.579 17.293 -13.481 1.00 82.06 281 LYS A N 1
ATOM 2209 C CA . LYS A 1 281 ? 7.581 18.355 -14.503 1.00 82.06 281 LYS A CA 1
ATOM 2210 C C . LYS A 1 281 ? 7.770 19.757 -13.927 1.00 82.06 281 LYS A C 1
ATOM 2212 O O . LYS A 1 281 ? 8.086 20.674 -14.680 1.00 82.06 281 LYS A O 1
ATOM 2217 N N . THR A 1 282 ? 7.517 19.940 -12.635 1.00 84.50 282 THR A N 1
ATOM 2218 C CA . THR A 1 282 ? 7.435 21.264 -12.002 1.00 84.50 282 THR A CA 1
ATOM 2219 C C . THR A 1 282 ? 8.312 21.389 -10.761 1.00 84.50 282 THR A C 1
ATOM 2221 O O . THR A 1 282 ? 8.497 22.500 -10.269 1.00 84.50 282 THR A O 1
ATOM 2224 N N . GLN A 1 283 ? 8.862 20.285 -10.255 1.00 89.69 283 GLN A N 1
ATOM 2225 C CA . GLN A 1 283 ? 9.646 20.237 -9.024 1.00 89.69 283 GLN A CA 1
ATOM 2226 C C . GLN A 1 283 ? 10.891 19.360 -9.200 1.00 89.69 283 GLN A C 1
ATOM 2228 O O . GLN A 1 283 ? 10.933 18.479 -10.057 1.00 89.69 283 GLN A O 1
ATOM 2233 N N . ASP A 1 284 ? 11.907 19.600 -8.368 1.00 91.00 284 ASP A N 1
ATOM 2234 C CA . ASP A 1 284 ? 13.063 18.709 -8.271 1.00 91.00 284 ASP A CA 1
ATOM 2235 C C . ASP A 1 284 ? 12.661 17.411 -7.563 1.00 91.00 284 ASP A C 1
ATOM 2237 O O . ASP A 1 284 ? 12.251 17.422 -6.401 1.00 91.00 284 ASP A O 1
ATOM 2241 N N . VAL A 1 285 ? 12.774 16.308 -8.296 1.00 93.94 285 VAL A N 1
ATOM 2242 C CA . VAL A 1 285 ? 12.372 14.957 -7.893 1.00 93.94 285 VAL A CA 1
ATOM 2243 C C . VAL A 1 285 ? 13.558 13.997 -7.826 1.00 93.94 285 VAL A C 1
ATOM 2245 O O . VAL A 1 285 ? 13.353 12.791 -7.700 1.00 93.94 285 VAL A O 1
ATOM 2248 N N . TRP A 1 286 ? 14.802 14.496 -7.907 1.00 93.69 286 TRP A N 1
ATOM 2249 C CA . TRP A 1 286 ? 15.990 13.637 -7.927 1.00 93.69 286 TRP A CA 1
ATOM 2250 C C . TRP A 1 286 ? 16.024 12.654 -6.752 1.00 93.69 286 TRP A C 1
ATOM 2252 O O . TRP A 1 286 ? 16.339 11.489 -6.965 1.00 93.69 286 TRP A O 1
ATOM 2262 N N . GLY A 1 287 ? 15.638 13.089 -5.546 1.00 93.69 287 GLY A N 1
ATOM 2263 C CA . GLY A 1 287 ? 15.562 12.226 -4.361 1.00 93.69 287 GLY A CA 1
ATOM 2264 C C . GLY A 1 287 ? 14.650 11.014 -4.565 1.00 93.69 287 GLY A C 1
ATOM 2265 O O . GLY A 1 287 ? 15.083 9.884 -4.377 1.00 93.69 287 GLY A O 1
ATOM 2266 N N . MET A 1 288 ? 13.426 11.220 -5.058 1.00 94.69 288 MET A N 1
ATOM 2267 C CA . MET A 1 288 ? 12.496 10.123 -5.347 1.00 94.69 288 MET A CA 1
ATOM 2268 C C . MET A 1 288 ? 13.077 9.133 -6.369 1.00 94.69 288 MET A C 1
ATOM 2270 O O . MET A 1 288 ? 13.081 7.929 -6.122 1.00 94.69 288 MET A O 1
ATOM 2274 N N . TYR A 1 289 ? 13.615 9.619 -7.493 1.00 94.56 289 TYR A N 1
ATOM 2275 C CA . TYR A 1 289 ? 14.236 8.747 -8.502 1.00 94.56 289 TYR A CA 1
ATOM 2276 C C . TYR A 1 289 ? 15.487 8.035 -7.965 1.00 94.56 289 TYR A C 1
ATOM 2278 O O . TYR A 1 289 ? 15.708 6.867 -8.271 1.00 94.56 289 TYR A O 1
ATOM 2286 N N . HIS A 1 290 ? 16.297 8.706 -7.146 1.00 94.81 290 HIS A N 1
ATOM 2287 C CA . HIS A 1 290 ? 17.468 8.118 -6.503 1.00 94.81 290 HIS A CA 1
ATOM 2288 C C . HIS A 1 290 ? 17.084 6.897 -5.657 1.00 94.81 290 HIS A C 1
ATOM 2290 O O . HIS A 1 290 ? 17.669 5.829 -5.844 1.00 94.81 290 HIS A O 1
ATOM 2296 N N . GLU A 1 291 ? 16.048 7.014 -4.819 1.00 94.75 291 GLU A N 1
ATOM 2297 C CA . GLU A 1 291 ? 15.585 5.891 -3.996 1.00 94.75 291 GLU A CA 1
ATOM 2298 C C . GLU A 1 291 ? 14.965 4.764 -4.831 1.00 94.75 291 GLU A C 1
ATOM 2300 O O . GLU A 1 291 ? 15.267 3.592 -4.604 1.00 94.75 291 GLU A O 1
ATOM 2305 N N . TYR A 1 292 ? 14.182 5.082 -5.869 1.00 93.44 292 TYR A N 1
ATOM 2306 C CA . TYR A 1 292 ? 13.740 4.063 -6.829 1.00 93.44 292 TYR A CA 1
ATOM 2307 C C . TYR A 1 292 ? 14.928 3.348 -7.481 1.00 93.44 292 TYR A C 1
ATOM 2309 O O . TYR A 1 292 ? 14.897 2.132 -7.634 1.00 93.44 292 TYR A O 1
ATOM 2317 N N . GLY A 1 293 ? 16.006 4.066 -7.802 1.00 93.62 293 GLY A N 1
ATOM 2318 C CA . GLY A 1 293 ? 17.230 3.482 -8.346 1.00 93.62 293 GLY A CA 1
ATOM 2319 C C . GLY A 1 293 ? 17.885 2.457 -7.425 1.00 93.62 293 GLY A C 1
ATOM 2320 O O . GLY A 1 293 ? 18.389 1.459 -7.921 1.00 93.62 293 GLY A O 1
ATOM 2321 N N . HIS A 1 294 ? 17.827 2.645 -6.106 1.00 92.06 294 HIS A N 1
ATOM 2322 C CA . HIS A 1 294 ? 18.298 1.645 -5.144 1.00 92.06 294 HIS A CA 1
ATOM 2323 C C . HIS A 1 294 ? 17.439 0.373 -5.109 1.00 92.06 294 HIS A C 1
ATOM 2325 O O . HIS A 1 294 ? 17.933 -0.682 -4.701 1.00 92.06 294 HIS A O 1
ATOM 2331 N N . MET A 1 295 ? 16.170 0.450 -5.528 1.00 89.19 295 MET A N 1
ATOM 2332 C CA . MET A 1 295 ? 15.303 -0.725 -5.613 1.00 89.19 295 MET A CA 1
ATOM 2333 C C . MET A 1 295 ? 15.648 -1.645 -6.788 1.00 89.19 295 MET A C 1
ATOM 2335 O O . MET A 1 295 ? 15.311 -2.829 -6.727 1.00 89.19 295 MET A O 1
ATOM 2339 N N . TYR A 1 296 ? 16.287 -1.115 -7.834 1.00 89.19 296 TYR A N 1
ATOM 2340 C CA . TYR A 1 296 ? 16.688 -1.822 -9.056 1.00 89.19 296 TYR A CA 1
ATOM 2341 C C . TYR A 1 296 ? 18.212 -2.043 -9.122 1.00 89.19 296 TYR A C 1
ATOM 2343 O O . TYR A 1 296 ? 18.660 -2.684 -10.098 1.00 89.19 296 TYR A O 1
#

pLDDT: mean 84.79, std 19.22, range [27.16, 98.31]

Organism: NCBI:txid1529

Nearest PDB structures (foldseek):
  5ev7-assembly1_A  TM=7.780E-01  e=2.538E-13  Bacillus anthracis str. Ames
  4fca-assembly1_A  TM=7.365E-01  e=1.333E-12  Bacillus anthracis str. Ames
  2df7-assembly1_J  TM=3.662E-01  e=4.686E-03  Infectious bursal disease virus
  7vrp-assembly1_J  TM=3.222E-01  e=3.095E-03  Infectious bursal disease virus
  6bo3-assembly2_B  TM=5.004E-01  e=5.052E-01  Sulfolobus turreted icosahedral virus 1

Secondary structure (DSSP, 8-state):
---------------------------------EEEEEEEEEES-S--GGG-SS--SSPPB-EEEEEEEE-SSEEEEEEEE-TTEEEEEEEEEE-SS-EEEEEEEEBT--EEEEE-SSEEEEEE-TTEEESS-TT--EEEEEEEEEES--EEE--EEE-SSS-S-TTPPPHHHHHHHHHSGGGTTS-EEEE-SSEEEEESSGGGS-TT--HHHHHHHHHHHHHHHHHHTT--TT--SGGG----SBEEE---TT--SSEEEETTEEEE-GGGGGGGG--TTTS--HHHHHHHHHH-